Protein AF-A0A974UTR1-F1 (afdb_monomer)

Structure (mmCIF, N/CA/C/O backbone):
data_AF-A0A974UTR1-F1
#
_entry.id   AF-A0A974UTR1-F1
#
loop_
_atom_site.group_PDB
_atom_site.id
_atom_site.type_symbol
_atom_site.label_atom_id
_atom_site.label_alt_id
_atom_site.label_comp_id
_atom_site.label_asym_id
_atom_site.label_entity_id
_atom_site.label_seq_id
_atom_site.pdbx_PDB_ins_code
_atom_site.Cartn_x
_atom_site.Cartn_y
_atom_site.Cartn_z
_atom_site.occupancy
_atom_site.B_iso_or_equiv
_atom_site.auth_seq_id
_atom_site.auth_comp_id
_atom_site.auth_asym_id
_atom_site.auth_atom_id
_atom_site.pdbx_PDB_model_num
ATOM 1 N N . MET A 1 1 ? 5.492 -7.709 -19.176 1.00 95.94 1 MET A N 1
ATOM 2 C CA . MET A 1 1 ? 5.984 -6.877 -18.068 1.00 95.94 1 MET A CA 1
ATOM 3 C C . MET A 1 1 ? 5.450 -7.415 -16.755 1.00 95.94 1 MET A C 1
ATOM 5 O O . MET A 1 1 ? 4.243 -7.592 -16.619 1.00 95.94 1 MET A O 1
ATOM 9 N N . ARG A 1 2 ? 6.359 -7.725 -15.834 1.00 96.88 2 ARG A N 1
ATOM 10 C CA . ARG A 1 2 ? 6.106 -8.328 -14.523 1.00 96.88 2 ARG A CA 1
ATOM 11 C C . ARG A 1 2 ? 6.197 -7.240 -13.465 1.00 96.88 2 ARG A C 1
ATOM 13 O O . ARG A 1 2 ? 7.229 -6.584 -13.347 1.00 96.88 2 ARG A O 1
ATOM 20 N N . ILE A 1 3 ? 5.112 -7.040 -12.737 1.00 95.56 3 ILE A N 1
ATOM 21 C CA . ILE A 1 3 ? 4.919 -5.907 -11.843 1.00 95.56 3 ILE A CA 1
ATOM 22 C C . ILE A 1 3 ? 4.758 -6.443 -10.423 1.00 95.56 3 ILE A C 1
ATOM 24 O O . ILE A 1 3 ? 3.821 -7.188 -10.142 1.00 95.56 3 ILE A O 1
ATOM 28 N N . GLY A 1 4 ? 5.679 -6.073 -9.540 1.00 92.94 4 GLY A N 1
ATOM 29 C CA . GLY A 1 4 ? 5.598 -6.351 -8.113 1.00 92.94 4 GLY A CA 1
ATOM 30 C C . GLY A 1 4 ? 4.617 -5.415 -7.426 1.00 92.94 4 GLY A C 1
ATOM 31 O O . GLY A 1 4 ? 4.658 -4.208 -7.651 1.00 92.94 4 GLY A O 1
ATOM 32 N N . VAL A 1 5 ? 3.760 -5.965 -6.574 1.00 87.69 5 VAL A N 1
ATOM 33 C CA . VAL A 1 5 ? 2.820 -5.210 -5.735 1.00 87.69 5 VAL A CA 1
ATOM 34 C C . VAL A 1 5 ? 2.809 -5.787 -4.326 1.00 87.69 5 VAL A C 1
ATOM 36 O O . VAL A 1 5 ? 3.028 -6.984 -4.144 1.00 87.69 5 VAL A O 1
ATOM 39 N N . ALA A 1 6 ? 2.556 -4.948 -3.325 1.00 78.19 6 ALA A N 1
ATOM 40 C CA . ALA A 1 6 ? 2.533 -5.364 -1.925 1.00 78.19 6 ALA A CA 1
ATOM 41 C C . ALA A 1 6 ? 1.177 -5.062 -1.278 1.00 78.19 6 ALA A C 1
ATOM 43 O O . ALA A 1 6 ? 0.739 -3.907 -1.264 1.00 78.19 6 ALA A O 1
ATOM 44 N N . GLY A 1 7 ? 0.537 -6.086 -0.708 1.00 69.94 7 GLY A N 1
ATOM 45 C CA . GLY A 1 7 ? -0.670 -5.944 0.106 1.00 69.94 7 GLY A CA 1
ATOM 46 C C . GLY A 1 7 ? -1.755 -5.087 -0.554 1.00 69.94 7 GLY A C 1
ATOM 47 O O . GLY A 1 7 ? -2.072 -5.243 -1.730 1.00 69.94 7 GLY A O 1
ATOM 48 N N . ALA A 1 8 ? -2.309 -4.138 0.200 1.00 64.31 8 ALA A N 1
ATOM 49 C CA . ALA A 1 8 ? -3.431 -3.303 -0.227 1.00 64.31 8 ALA A CA 1
ATOM 50 C C . ALA A 1 8 ? -3.155 -2.315 -1.366 1.00 64.31 8 ALA A C 1
ATOM 52 O O . ALA A 1 8 ? -4.093 -1.669 -1.830 1.00 64.31 8 ALA A O 1
ATOM 53 N N . THR A 1 9 ? -1.911 -2.170 -1.832 1.00 63.44 9 THR A N 1
ATOM 54 C CA . THR A 1 9 ? -1.610 -1.301 -2.988 1.00 63.44 9 THR A CA 1
ATOM 55 C C . THR A 1 9 ? -2.420 -1.687 -4.223 1.00 63.44 9 THR A C 1
ATOM 57 O O . THR A 1 9 ? -2.755 -0.824 -5.033 1.00 63.44 9 THR A O 1
ATOM 60 N N . VAL A 1 10 ? -2.833 -2.957 -4.312 1.00 63.09 10 VAL A N 1
ATOM 61 C CA . VAL A 1 10 ? -3.748 -3.465 -5.344 1.00 63.09 10 VAL A CA 1
ATOM 62 C C . VAL A 1 10 ? -5.134 -2.816 -5.330 1.00 63.09 10 VAL A C 1
ATOM 64 O O . VAL A 1 10 ? -5.819 -2.819 -6.348 1.00 63.09 10 VAL A O 1
ATOM 67 N N . LEU A 1 11 ? -5.548 -2.249 -4.195 1.00 62.41 11 LEU A N 1
ATOM 68 C CA . LEU A 1 11 ? -6.861 -1.632 -3.991 1.00 62.41 11 LEU A CA 1
ATOM 69 C C . LEU A 1 11 ? -6.830 -0.102 -4.181 1.00 62.41 11 LEU A C 1
ATOM 71 O O . LEU A 1 11 ? -7.881 0.545 -4.211 1.00 62.41 11 LEU A O 1
ATOM 75 N N . GLY A 1 12 ? -5.639 0.487 -4.327 1.00 73.56 12 GLY A N 1
ATOM 76 C CA . GLY A 1 12 ? -5.439 1.924 -4.512 1.00 73.56 12 GLY A CA 1
ATOM 77 C C . GLY A 1 12 ? -5.616 2.399 -5.960 1.00 73.56 12 GLY A C 1
ATOM 78 O O . GLY A 1 12 ? -5.423 1.648 -6.917 1.00 73.56 12 GLY A O 1
ATOM 79 N N . ASP A 1 13 ? -5.941 3.686 -6.131 1.00 80.44 13 ASP A N 1
ATOM 80 C CA . ASP A 1 13 ? -6.043 4.314 -7.461 1.00 80.44 13 ASP A CA 1
ATOM 81 C C . ASP A 1 13 ? -4.722 4.388 -8.202 1.00 80.44 13 ASP A C 1
ATOM 83 O O . ASP A 1 13 ? -4.723 4.310 -9.425 1.00 80.44 13 ASP A O 1
ATOM 87 N N . LEU A 1 14 ? -3.608 4.540 -7.484 1.00 82.94 14 LEU A N 1
ATOM 88 C CA . LEU A 1 14 ? -2.302 4.728 -8.109 1.00 82.94 14 LEU A CA 1
ATOM 89 C C . LEU A 1 14 ? -1.975 3.559 -9.046 1.00 82.94 14 LEU A C 1
ATOM 91 O O . LEU A 1 14 ? -1.686 3.769 -10.222 1.00 82.94 14 LEU A O 1
ATOM 95 N N . LEU A 1 15 ? -2.117 2.320 -8.561 1.00 86.81 15 LEU A N 1
ATOM 96 C CA . LEU A 1 15 ? -1.902 1.134 -9.385 1.00 86.81 15 LEU A CA 1
ATOM 97 C C . LEU A 1 15 ? -2.955 1.030 -10.492 1.00 86.81 15 LEU A C 1
ATOM 99 O O . LEU A 1 15 ? -2.608 0.924 -11.667 1.00 86.81 15 LEU A O 1
ATOM 103 N N . ALA A 1 16 ? -4.242 1.048 -10.137 1.00 88.25 16 ALA A N 1
ATOM 104 C CA . ALA A 1 16 ? -5.315 0.813 -11.100 1.00 88.25 16 ALA A CA 1
ATOM 105 C C . ALA A 1 16 ? -5.337 1.868 -12.224 1.00 88.25 16 ALA A C 1
ATOM 107 O O . ALA A 1 16 ? -5.563 1.531 -13.388 1.00 88.25 16 ALA A O 1
ATOM 108 N N . GLY A 1 17 ? -5.075 3.131 -11.886 1.00 90.12 17 GLY A N 1
ATOM 109 C CA . GLY A 1 17 ? -4.948 4.250 -12.813 1.00 90.12 17 GLY A CA 1
ATOM 110 C C . GLY A 1 17 ? -3.754 4.089 -13.748 1.00 90.12 17 GLY A C 1
ATOM 111 O O . GLY A 1 17 ? -3.931 4.178 -14.964 1.00 90.12 17 GLY A O 1
ATOM 112 N N . GLN A 1 18 ? -2.573 3.757 -13.211 1.00 91.75 18 GLN A N 1
ATOM 113 C CA . GLN A 1 18 ? -1.368 3.516 -14.013 1.00 91.75 18 GLN A CA 1
ATOM 114 C C . GLN A 1 18 ? -1.555 2.344 -14.984 1.00 91.75 18 GLN A C 1
ATOM 116 O O . GLN A 1 18 ? -1.280 2.469 -16.179 1.00 91.75 18 GLN A O 1
ATOM 121 N N . LEU A 1 19 ? -2.081 1.212 -14.499 1.00 93.06 19 LEU A N 1
ATOM 122 C CA . LEU A 1 19 ? -2.340 0.030 -15.325 1.00 93.06 19 LEU A CA 1
ATOM 123 C C . LEU A 1 19 ? -3.350 0.334 -16.436 1.00 93.06 19 LEU A C 1
ATOM 125 O O . LEU A 1 19 ? -3.142 -0.066 -17.581 1.00 93.06 19 LEU A O 1
ATOM 129 N N . ARG A 1 20 ? -4.428 1.064 -16.122 1.00 93.38 20 ARG A N 1
ATOM 130 C CA . ARG A 1 20 ? -5.453 1.456 -17.099 1.00 93.38 20 ARG A CA 1
ATOM 131 C C . ARG A 1 20 ? -4.889 2.389 -18.166 1.00 93.38 20 ARG A C 1
ATOM 133 O O . ARG A 1 20 ? -5.117 2.149 -19.353 1.00 93.38 20 ARG A O 1
ATOM 140 N N . ALA A 1 21 ? -4.165 3.430 -17.758 1.00 93.88 21 ALA A N 1
ATOM 141 C CA . ALA A 1 21 ? -3.559 4.390 -18.675 1.00 93.88 21 ALA A CA 1
ATOM 142 C C . ALA A 1 21 ? -2.564 3.692 -19.612 1.00 93.88 21 ALA A C 1
ATOM 144 O O . ALA A 1 21 ? -2.649 3.839 -20.834 1.00 93.88 21 ALA A O 1
ATOM 145 N N . PHE A 1 22 ? -1.701 2.837 -19.059 1.00 96.00 22 PHE A N 1
ATOM 146 C CA . PHE A 1 22 ? -0.727 2.097 -19.850 1.00 96.00 22 PHE A CA 1
ATOM 147 C C . PHE A 1 22 ? -1.382 1.083 -20.791 1.00 96.00 22 PHE A C 1
ATOM 149 O O . PHE A 1 22 ? -1.031 1.027 -21.967 1.00 96.00 22 PHE A O 1
ATOM 156 N N . HIS A 1 23 ? -2.360 0.305 -20.317 1.00 95.38 23 HIS A N 1
ATOM 157 C CA . HIS A 1 23 ? -3.066 -0.661 -21.160 1.00 95.38 23 HIS A CA 1
ATOM 158 C C . HIS A 1 23 ? -3.799 0.027 -22.320 1.00 95.38 23 HIS A C 1
ATOM 160 O O . HIS A 1 23 ? -3.763 -0.469 -23.443 1.00 95.38 23 HIS A O 1
ATOM 166 N N . THR A 1 24 ? -4.394 1.198 -22.075 1.00 95.62 24 THR A N 1
ATOM 167 C CA . THR A 1 24 ? -5.036 2.005 -23.124 1.00 95.62 24 THR A CA 1
ATOM 168 C C . THR A 1 24 ? -4.026 2.439 -24.190 1.00 95.62 24 THR A C 1
ATOM 170 O O . THR A 1 24 ? -4.298 2.318 -25.382 1.00 95.62 24 THR A O 1
ATOM 173 N N . ALA A 1 25 ? -2.839 2.896 -23.781 1.00 95.50 25 ALA A N 1
ATOM 174 C CA . ALA A 1 25 ? -1.792 3.332 -24.705 1.00 95.50 25 ALA A CA 1
ATOM 175 C C . ALA A 1 25 ? -1.062 2.166 -25.406 1.00 95.50 25 ALA A C 1
ATOM 177 O O . ALA A 1 25 ? -0.569 2.317 -26.526 1.00 95.50 25 ALA A O 1
ATOM 178 N N . ARG A 1 26 ? -0.950 1.003 -24.751 1.00 96.31 26 ARG A N 1
ATOM 179 C CA . ARG A 1 26 ? -0.155 -0.157 -25.190 1.00 96.31 26 ARG A CA 1
ATOM 180 C C . ARG A 1 26 ? -0.914 -1.480 -24.971 1.00 96.31 26 ARG A C 1
ATOM 182 O O . ARG A 1 26 ? -0.437 -2.353 -24.244 1.00 96.31 26 ARG A O 1
ATOM 189 N N . PRO A 1 27 ? -2.041 -1.714 -25.669 1.00 96.25 27 PRO A N 1
ATOM 190 C CA . PRO A 1 27 ? -2.940 -2.843 -25.392 1.00 96.25 27 PRO A CA 1
ATOM 191 C C . PRO A 1 27 ? -2.334 -4.226 -25.668 1.00 96.25 27 PRO A C 1
ATOM 193 O O . PRO A 1 27 ? -2.840 -5.234 -25.186 1.00 96.25 27 PRO A O 1
ATOM 196 N N . ARG A 1 28 ? -1.244 -4.294 -26.445 1.00 96.56 28 ARG A N 1
ATOM 197 C CA . ARG A 1 28 ? -0.551 -5.549 -26.783 1.00 96.56 28 ARG A CA 1
ATOM 198 C C . ARG A 1 28 ? 0.488 -5.981 -25.745 1.00 96.56 28 ARG A C 1
ATOM 200 O O . ARG A 1 28 ? 1.008 -7.088 -25.847 1.00 96.56 28 ARG A O 1
ATOM 207 N N . VAL A 1 29 ? 0.824 -5.131 -24.773 1.00 96.50 29 VAL A N 1
ATOM 208 C CA . VAL A 1 29 ? 1.782 -5.490 -23.721 1.00 96.50 29 VAL A CA 1
ATOM 209 C C . VAL A 1 29 ? 1.067 -6.325 -22.663 1.00 96.50 29 VAL A C 1
ATOM 211 O O . VAL A 1 29 ? 0.107 -5.873 -22.043 1.00 96.50 29 VAL A O 1
ATOM 214 N N . ARG A 1 30 ? 1.553 -7.548 -22.426 1.00 95.69 30 ARG A N 1
ATOM 215 C CA . ARG A 1 30 ? 1.059 -8.399 -21.337 1.00 95.69 30 ARG A CA 1
ATOM 216 C C . ARG A 1 30 ? 1.550 -7.872 -19.989 1.00 95.69 30 ARG A C 1
ATOM 218 O O . ARG A 1 30 ? 2.761 -7.740 -19.783 1.00 95.69 30 ARG A O 1
ATOM 225 N N . LEU A 1 31 ? 0.614 -7.643 -19.075 1.00 95.44 31 LEU A N 1
ATOM 226 C CA . LEU A 1 31 ? 0.863 -7.271 -17.684 1.00 95.44 31 LEU A CA 1
ATOM 227 C C . LEU A 1 31 ? 0.721 -8.518 -16.800 1.00 95.44 31 LEU A C 1
ATOM 229 O O . LEU A 1 31 ? -0.231 -9.278 -16.962 1.00 95.44 31 LEU A O 1
ATOM 233 N N .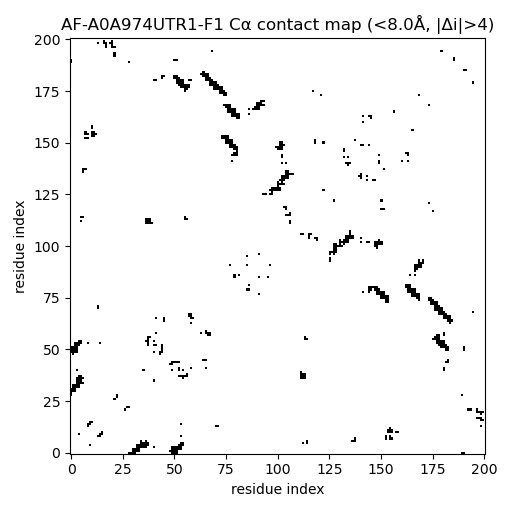 ASP A 1 32 ? 1.682 -8.744 -15.910 1.00 95.25 32 ASP A N 1
ATOM 234 C CA . ASP A 1 32 ? 1.715 -9.862 -14.960 1.00 95.25 32 ASP A CA 1
ATOM 235 C C . ASP A 1 32 ? 1.959 -9.303 -13.554 1.00 95.25 32 ASP A C 1
ATOM 237 O O . ASP A 1 32 ? 3.059 -8.838 -13.267 1.00 95.25 32 ASP A O 1
ATOM 241 N N . LEU A 1 33 ? 0.927 -9.281 -12.709 1.00 92.94 33 LEU A N 1
ATOM 242 C CA . LEU A 1 33 ? 1.014 -8.779 -11.335 1.00 92.94 33 LEU A CA 1
ATOM 243 C C . LEU A 1 33 ? 1.466 -9.898 -10.399 1.00 92.94 33 LEU A C 1
ATOM 245 O O . LEU A 1 33 ? 0.899 -10.988 -10.410 1.00 92.94 33 LEU A O 1
ATOM 249 N N . ARG A 1 34 ? 2.466 -9.613 -9.565 1.00 91.31 34 ARG A N 1
ATOM 250 C CA . ARG A 1 34 ? 3.034 -10.570 -8.615 1.00 91.31 34 ARG A CA 1
ATOM 251 C C . ARG A 1 34 ? 3.110 -9.958 -7.233 1.00 91.31 34 ARG A C 1
ATOM 253 O O . ARG A 1 34 ? 3.635 -8.860 -7.061 1.00 91.31 34 ARG A O 1
ATOM 260 N N . GLU A 1 35 ? 2.629 -10.698 -6.248 1.00 85.62 35 GLU A N 1
ATOM 261 C CA . GLU A 1 35 ? 2.724 -10.266 -4.864 1.00 85.62 35 GLU A CA 1
ATOM 262 C C . GLU A 1 35 ? 4.169 -10.393 -4.360 1.00 85.62 35 GLU A C 1
ATOM 264 O O . GLU A 1 35 ? 4.777 -11.468 -4.371 1.00 85.62 35 GLU A O 1
ATOM 269 N N . ALA A 1 36 ? 4.741 -9.261 -3.958 1.00 85.06 36 ALA A N 1
ATOM 270 C CA . ALA A 1 36 ? 6.078 -9.155 -3.401 1.00 85.06 36 ALA A CA 1
ATOM 271 C C . ALA A 1 36 ? 6.165 -7.909 -2.513 1.00 85.06 36 ALA A C 1
ATOM 273 O O . ALA A 1 36 ? 5.863 -6.802 -2.960 1.00 85.06 36 ALA A O 1
ATOM 274 N N . GLY A 1 37 ? 6.617 -8.085 -1.269 1.00 80.31 37 GLY A N 1
ATOM 275 C CA . GLY A 1 37 ? 6.874 -6.972 -0.352 1.00 80.31 37 GLY A CA 1
ATOM 276 C C . GLY A 1 37 ? 7.987 -6.038 -0.859 1.00 80.31 37 GLY A C 1
ATOM 277 O O . GLY A 1 37 ? 8.842 -6.488 -1.629 1.00 80.31 37 GLY A O 1
ATOM 278 N N . PRO A 1 38 ? 8.019 -4.758 -0.442 1.00 80.62 38 PRO A N 1
ATOM 279 C CA . PRO A 1 38 ? 8.970 -3.757 -0.943 1.00 80.62 38 PRO A CA 1
ATOM 280 C C . PRO A 1 38 ? 10.449 -4.181 -0.909 1.00 80.62 38 PRO A C 1
ATOM 282 O O . PRO A 1 38 ? 11.181 -3.973 -1.878 1.00 80.62 38 PRO A O 1
ATOM 285 N N . ALA A 1 39 ? 10.899 -4.839 0.165 1.00 82.81 39 ALA A N 1
ATOM 286 C CA . ALA A 1 39 ? 12.275 -5.333 0.259 1.00 82.81 39 ALA A CA 1
ATOM 287 C C . ALA A 1 39 ? 12.561 -6.447 -0.766 1.00 82.81 39 ALA A C 1
ATOM 289 O O . ALA A 1 39 ? 13.563 -6.398 -1.485 1.00 82.81 39 ALA A O 1
ATOM 290 N N . ARG A 1 40 ? 11.634 -7.402 -0.914 1.00 87.12 40 ARG A N 1
ATOM 291 C CA . ARG A 1 40 ? 11.730 -8.485 -1.901 1.00 87.12 40 ARG A CA 1
ATOM 292 C C . ARG A 1 40 ? 11.675 -7.974 -3.339 1.00 87.12 40 ARG A C 1
ATOM 294 O O . ARG A 1 40 ? 12.353 -8.534 -4.203 1.00 87.12 40 ARG A O 1
ATOM 301 N N . GLN A 1 41 ? 10.915 -6.910 -3.609 1.00 91.81 41 GLN A N 1
ATOM 302 C CA . GLN A 1 41 ? 10.870 -6.278 -4.932 1.00 91.81 41 GLN A CA 1
ATOM 303 C C . GLN A 1 41 ? 12.264 -5.816 -5.377 1.00 91.81 41 GLN A C 1
ATOM 305 O O . GLN A 1 41 ? 12.659 -6.110 -6.501 1.00 91.81 41 GLN A O 1
ATOM 310 N N . ARG A 1 42 ? 13.061 -5.196 -4.493 1.00 92.31 42 ARG A N 1
ATOM 311 C CA . ARG A 1 42 ? 14.445 -4.781 -4.808 1.00 92.31 42 ARG A CA 1
ATOM 312 C C . ARG A 1 42 ? 15.292 -5.955 -5.308 1.00 92.31 42 ARG A C 1
ATOM 314 O O . ARG A 1 42 ? 15.867 -5.884 -6.392 1.00 92.31 42 ARG A O 1
ATOM 321 N N . CYS A 1 43 ? 15.326 -7.053 -4.553 1.00 92.81 43 CYS A N 1
ATOM 322 C CA . CYS A 1 43 ? 16.115 -8.236 -4.906 1.00 92.81 43 CYS A CA 1
ATOM 323 C C . CYS A 1 43 ? 15.619 -8.908 -6.197 1.00 92.81 43 CYS A C 1
ATOM 325 O O . CYS A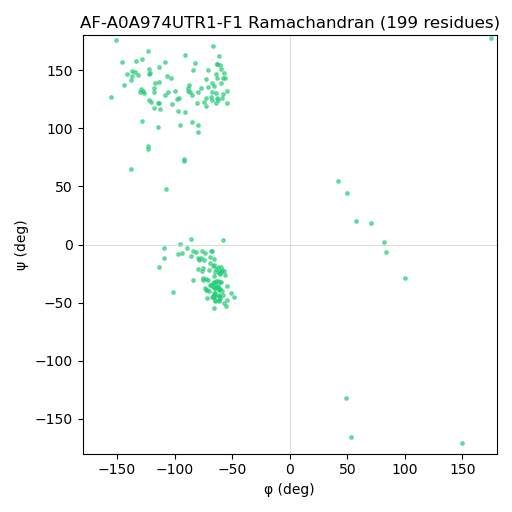 1 43 ? 16.421 -9.297 -7.041 1.00 92.81 43 CYS A O 1
ATOM 327 N N . THR A 1 44 ? 14.302 -9.017 -6.378 1.00 95.00 44 THR A N 1
ATOM 328 C CA . THR A 1 44 ? 13.700 -9.687 -7.545 1.00 95.00 44 THR A CA 1
ATOM 329 C C . THR A 1 44 ? 13.782 -8.853 -8.828 1.00 95.00 44 THR A C 1
ATOM 331 O O . THR A 1 44 ? 13.910 -9.424 -9.910 1.00 95.00 44 THR A O 1
ATOM 334 N N . ILE A 1 45 ? 13.798 -7.517 -8.740 1.00 96.62 45 ILE A N 1
ATOM 335 C CA . ILE A 1 45 ? 14.099 -6.630 -9.878 1.00 96.62 45 ILE A CA 1
ATOM 336 C C . ILE A 1 45 ? 15.563 -6.787 -10.303 1.00 96.62 45 ILE A C 1
ATOM 338 O O . ILE A 1 45 ? 15.851 -6.954 -11.489 1.00 96.62 45 ILE A O 1
ATOM 342 N N . LEU A 1 46 ? 16.494 -6.802 -9.342 1.00 95.56 46 LEU A N 1
ATOM 343 C CA . LEU A 1 46 ? 17.918 -7.027 -9.618 1.00 95.56 46 LEU A CA 1
ATOM 344 C C . LEU A 1 46 ? 18.184 -8.407 -10.235 1.00 95.56 46 LEU A C 1
ATOM 346 O O . LEU A 1 46 ? 19.031 -8.528 -11.116 1.00 95.56 46 LEU A O 1
ATOM 350 N N . ALA A 1 47 ? 17.443 -9.430 -9.803 1.00 95.88 47 ALA A N 1
ATOM 351 C CA . ALA A 1 47 ? 17.486 -10.773 -10.378 1.00 95.88 47 ALA A CA 1
ATOM 352 C C . ALA A 1 47 ? 16.795 -10.874 -11.755 1.00 95.88 47 ALA A C 1
ATOM 354 O O . ALA A 1 47 ? 16.865 -11.913 -12.407 1.00 95.88 47 ALA A O 1
ATOM 355 N N . GLY A 1 48 ? 16.117 -9.815 -12.212 1.00 95.31 48 GLY A N 1
ATOM 356 C CA . GLY A 1 48 ? 15.374 -9.807 -13.470 1.00 95.31 48 GLY A CA 1
ATOM 357 C C . GLY A 1 48 ? 14.104 -10.659 -13.445 1.00 95.31 48 GLY A C 1
ATOM 358 O O . GLY A 1 48 ? 13.596 -11.013 -14.509 1.00 95.31 48 GLY A O 1
ATOM 359 N N . GLU A 1 49 ? 13.586 -10.996 -12.262 1.00 96.56 49 GLU A N 1
ATOM 360 C CA . GLU A 1 49 ? 12.331 -11.728 -12.053 1.00 96.56 49 GLU A CA 1
ATOM 361 C C . GLU A 1 49 ? 11.107 -10.806 -12.076 1.00 96.56 49 GLU A C 1
ATOM 363 O O . GLU A 1 49 ? 10.030 -11.226 -12.510 1.00 96.56 49 GLU A O 1
ATOM 368 N N . LEU A 1 50 ? 11.292 -9.557 -11.645 1.00 97.12 50 LEU A N 1
ATOM 369 C CA . LEU A 1 50 ? 10.363 -8.444 -11.808 1.00 97.12 50 LEU A CA 1
ATOM 370 C C . LEU A 1 50 ? 10.973 -7.386 -12.727 1.00 97.12 50 LEU A C 1
ATOM 372 O O . LEU A 1 50 ? 12.191 -7.249 -12.807 1.00 97.12 50 LEU A O 1
ATOM 376 N N . ASP A 1 51 ? 10.108 -6.642 -13.409 1.00 97.00 51 ASP A N 1
ATOM 377 C CA . ASP A 1 51 ? 10.507 -5.52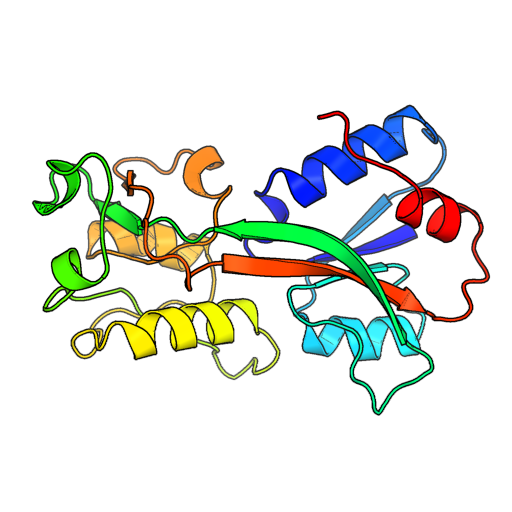4 -14.264 1.00 97.00 51 ASP A CA 1
ATOM 378 C C . ASP A 1 51 ? 10.281 -4.180 -13.551 1.00 97.00 51 ASP A C 1
ATOM 380 O O . ASP A 1 51 ? 11.132 -3.297 -13.603 1.00 97.00 51 ASP A O 1
ATOM 384 N N . VAL A 1 52 ? 9.155 -4.048 -12.840 1.00 96.19 52 VAL A N 1
ATOM 385 C CA . VAL A 1 52 ? 8.780 -2.855 -12.060 1.00 96.19 52 VAL A CA 1
ATOM 386 C C . VAL A 1 52 ? 8.219 -3.289 -10.711 1.00 96.19 52 VAL A C 1
ATOM 388 O O . VAL A 1 52 ? 7.532 -4.305 -10.632 1.00 96.19 52 VAL A O 1
ATOM 391 N N . GLY A 1 53 ? 8.466 -2.522 -9.657 1.00 93.81 53 GLY A N 1
ATOM 392 C CA . GLY A 1 53 ? 7.834 -2.677 -8.350 1.00 93.81 53 GLY A CA 1
ATOM 393 C C . GLY A 1 53 ? 7.026 -1.440 -7.973 1.00 93.81 53 GLY A C 1
ATOM 394 O O . GLY A 1 53 ? 7.539 -0.333 -8.064 1.00 93.81 53 GLY A O 1
ATOM 395 N N . PHE A 1 54 ? 5.779 -1.610 -7.542 1.00 90.44 54 PHE A N 1
ATOM 396 C CA . PHE A 1 54 ? 5.040 -0.573 -6.821 1.00 90.44 54 PHE A CA 1
ATOM 397 C C . PHE A 1 54 ? 5.416 -0.675 -5.349 1.00 90.44 54 PHE A C 1
ATOM 399 O O . PHE A 1 54 ? 4.996 -1.607 -4.651 1.00 90.44 54 PHE A O 1
ATOM 406 N N . SER A 1 55 ? 6.238 0.266 -4.897 1.00 86.31 55 SER A N 1
ATOM 407 C CA . SER A 1 55 ? 6.960 0.146 -3.639 1.00 86.31 55 SER A CA 1
ATOM 408 C C . SER A 1 55 ? 6.782 1.384 -2.771 1.00 86.31 55 SER A C 1
ATOM 410 O O . SER A 1 55 ? 6.969 2.502 -3.236 1.00 86.31 55 SER A O 1
ATOM 412 N N . ALA A 1 56 ? 6.494 1.160 -1.488 1.00 80.00 56 ALA A N 1
ATOM 413 C CA . ALA A 1 56 ? 6.581 2.172 -0.428 1.00 80.00 56 ALA A CA 1
ATOM 414 C C . ALA A 1 56 ? 8.034 2.454 0.004 1.00 80.00 56 ALA A C 1
ATOM 416 O O . ALA A 1 56 ? 8.290 3.279 0.874 1.00 80.00 56 ALA A O 1
ATOM 417 N N . LEU A 1 57 ? 8.990 1.693 -0.539 1.00 81.62 57 LEU A N 1
ATOM 418 C CA . LEU A 1 57 ? 10.411 1.877 -0.304 1.00 81.62 57 LEU A CA 1
ATOM 419 C C . LEU A 1 57 ? 11.108 2.322 -1.595 1.00 81.62 57 LEU A C 1
ATOM 421 O O . LEU A 1 57 ? 11.106 1.543 -2.560 1.00 81.62 57 LEU A O 1
ATOM 425 N N . PRO A 1 58 ? 11.784 3.484 -1.600 1.00 86.44 58 PRO A N 1
ATOM 426 C CA . PRO A 1 58 ? 12.577 3.921 -2.744 1.00 86.44 58 PRO A CA 1
ATOM 427 C C . PRO A 1 58 ? 13.793 3.010 -2.965 1.00 86.44 58 PRO A C 1
ATOM 429 O O . PRO A 1 58 ? 14.135 2.168 -2.125 1.00 86.44 58 PRO A O 1
ATOM 432 N N . ALA A 1 59 ? 14.496 3.184 -4.080 1.00 91.62 59 ALA A N 1
ATOM 433 C CA . ALA A 1 59 ? 15.811 2.596 -4.298 1.00 91.62 59 ALA A CA 1
ATOM 434 C C . ALA A 1 59 ? 16.777 3.061 -3.187 1.00 91.62 59 ALA A C 1
ATOM 436 O O . ALA A 1 59 ? 16.850 4.258 -2.898 1.00 91.62 59 ALA A O 1
ATOM 437 N N . PRO A 1 60 ? 17.504 2.146 -2.517 1.00 91.06 60 PRO A N 1
ATOM 438 C CA . PRO A 1 60 ? 18.425 2.548 -1.467 1.00 91.06 60 PRO A CA 1
ATOM 439 C C . PRO A 1 60 ? 19.658 3.228 -2.091 1.00 91.06 60 PRO A C 1
ATOM 441 O O . PRO A 1 60 ? 20.158 2.740 -3.106 1.00 91.06 60 PRO A O 1
ATOM 444 N N . PRO A 1 61 ? 20.223 4.286 -1.473 1.00 91.12 61 PRO A N 1
ATOM 445 C CA . PRO A 1 61 ? 21.395 4.989 -2.014 1.00 91.12 61 PRO A CA 1
ATOM 446 C C . PRO A 1 61 ? 22.621 4.094 -2.246 1.00 91.12 61 PRO A C 1
ATOM 448 O O . PRO A 1 61 ? 23.504 4.424 -3.030 1.00 91.12 61 PRO A O 1
ATOM 451 N N . THR A 1 62 ? 22.685 2.961 -1.545 1.00 94.25 62 THR A N 1
ATOM 452 C CA . THR A 1 62 ? 23.761 1.971 -1.633 1.00 94.25 62 THR A CA 1
ATOM 453 C C . THR A 1 62 ? 23.630 1.007 -2.816 1.00 94.25 62 THR A C 1
ATOM 455 O O . THR A 1 62 ? 24.553 0.232 -3.047 1.00 94.25 62 THR A O 1
ATOM 458 N N . GLU A 1 63 ? 22.527 1.035 -3.571 1.00 95.75 63 GLU A N 1
ATOM 459 C CA . GLU A 1 63 ? 22.294 0.149 -4.718 1.00 95.75 63 GLU A CA 1
ATOM 460 C C . GLU A 1 63 ? 22.019 0.963 -5.995 1.00 95.75 63 GLU A C 1
ATOM 462 O O . GLU A 1 63 ? 20.865 1.186 -6.361 1.00 95.75 63 GLU A O 1
ATOM 467 N N . PRO A 1 64 ? 23.070 1.403 -6.713 1.00 96.25 64 PRO A N 1
ATOM 468 C CA . PRO A 1 64 ? 22.933 2.279 -7.878 1.00 96.25 64 PRO A CA 1
ATOM 469 C C . PRO A 1 64 ? 22.293 1.597 -9.097 1.00 96.25 64 PRO A C 1
ATOM 471 O O . PRO A 1 64 ? 21.959 2.270 -10.073 1.00 96.25 64 PRO A O 1
ATOM 474 N N . ARG A 1 65 ? 22.127 0.265 -9.081 1.00 97.06 65 ARG A N 1
ATOM 475 C CA . ARG A 1 65 ? 21.441 -0.479 -10.153 1.00 97.06 65 ARG A CA 1
ATOM 476 C C . ARG A 1 65 ? 19.919 -0.358 -10.083 1.00 97.06 65 ARG A C 1
ATOM 478 O O . ARG A 1 65 ? 19.251 -0.769 -11.032 1.00 97.06 65 ARG A O 1
ATOM 485 N N . LEU A 1 66 ? 19.383 0.172 -8.986 1.00 97.38 66 LEU A N 1
ATOM 486 C CA . LEU A 1 66 ? 17.968 0.472 -8.826 1.00 97.38 66 LEU A CA 1
ATOM 487 C C . LEU A 1 66 ? 17.727 1.979 -8.904 1.00 97.38 66 LEU A C 1
ATOM 489 O O . LEU A 1 66 ? 18.522 2.778 -8.412 1.00 97.38 66 LEU A O 1
ATOM 493 N N . ALA A 1 67 ? 16.586 2.341 -9.472 1.00 96.38 67 ALA A N 1
ATOM 494 C CA . ALA A 1 67 ? 16.078 3.700 -9.523 1.00 96.38 67 ALA A CA 1
ATOM 495 C C . ALA A 1 67 ? 14.596 3.715 -9.132 1.00 96.38 67 ALA A C 1
ATOM 497 O O . ALA A 1 67 ? 13.908 2.692 -9.201 1.00 96.38 67 ALA A O 1
ATOM 498 N N . SER A 1 68 ? 14.127 4.884 -8.703 1.00 94.56 68 SER A N 1
ATOM 499 C CA . SER A 1 68 ? 12.749 5.115 -8.281 1.00 94.56 68 SER A CA 1
ATOM 500 C C . SER A 1 68 ? 12.166 6.305 -9.023 1.00 94.56 68 SER A C 1
ATOM 502 O O . SER A 1 68 ? 12.782 7.369 -9.073 1.00 94.56 68 SER A O 1
ATOM 504 N N . ALA A 1 69 ? 10.965 6.124 -9.563 1.00 93.00 69 ALA A N 1
ATOM 505 C CA . ALA A 1 69 ? 10.154 7.198 -10.113 1.00 93.00 69 ALA A CA 1
ATOM 506 C C . ALA A 1 69 ? 8.916 7.391 -9.235 1.00 93.00 69 ALA A C 1
ATOM 508 O O . ALA A 1 69 ? 8.088 6.487 -9.120 1.00 93.00 69 ALA A O 1
ATOM 509 N N . HIS A 1 70 ? 8.796 8.561 -8.615 1.00 90.38 70 HIS A N 1
ATOM 510 C CA . HIS A 1 70 ? 7.680 8.865 -7.726 1.00 90.38 70 HIS A CA 1
ATOM 511 C C . HIS A 1 70 ? 6.346 8.880 -8.476 1.00 90.38 70 HIS A C 1
ATOM 513 O O . HIS A 1 70 ? 6.227 9.535 -9.515 1.00 90.38 70 HIS A O 1
ATOM 519 N N . ILE A 1 71 ? 5.345 8.172 -7.945 1.00 87.06 71 ILE A N 1
ATOM 520 C CA . ILE A 1 71 ? 4.006 8.080 -8.551 1.00 87.06 71 ILE A CA 1
ATOM 521 C C . ILE A 1 71 ? 2.915 8.738 -7.698 1.00 87.06 71 ILE A C 1
ATOM 523 O O . ILE A 1 71 ? 1.856 9.091 -8.217 1.00 87.06 71 ILE A O 1
ATOM 527 N N . GLY A 1 72 ? 3.168 8.952 -6.410 1.00 85.75 72 GLY A N 1
ATOM 528 C CA . GLY A 1 72 ? 2.268 9.671 -5.516 1.00 85.75 72 GLY A CA 1
ATOM 529 C C . GLY A 1 72 ? 2.384 9.173 -4.085 1.00 85.75 72 GLY A C 1
ATOM 530 O O . GLY A 1 72 ? 3.243 8.356 -3.772 1.00 85.75 72 GLY A O 1
ATOM 531 N N . SER A 1 73 ? 1.472 9.623 -3.230 1.00 81.06 73 SER A N 1
ATOM 532 C CA . SER A 1 73 ? 1.451 9.247 -1.816 1.00 81.06 73 SER A CA 1
ATOM 533 C C . SER A 1 73 ? 0.130 8.572 -1.448 1.00 81.06 73 SER A C 1
ATOM 535 O O . SER A 1 73 ? -0.932 8.886 -1.993 1.00 81.06 73 SER A O 1
ATOM 537 N N . LEU A 1 74 ? 0.189 7.639 -0.504 1.00 79.00 74 LEU A N 1
ATOM 538 C CA . LEU A 1 74 ? -0.954 6.921 0.039 1.00 79.00 74 LEU A CA 1
ATOM 539 C C . LEU A 1 74 ? -1.272 7.435 1.442 1.00 79.00 74 LEU A C 1
ATOM 541 O O . LEU A 1 74 ? -0.382 7.540 2.284 1.00 79.00 74 LEU A O 1
ATOM 545 N N . SER A 1 75 ? -2.543 7.739 1.695 1.00 82.19 75 SER A N 1
ATOM 546 C CA . SER A 1 75 ? -3.033 8.103 3.027 1.00 82.19 75 SER A CA 1
ATOM 547 C C . SER A 1 75 ? -3.511 6.878 3.806 1.00 82.19 75 SER A C 1
ATOM 549 O O . SER A 1 75 ? -3.771 5.820 3.228 1.00 82.19 75 SER A O 1
ATOM 551 N N . PHE A 1 76 ? -3.647 7.031 5.124 1.00 82.75 76 PHE A N 1
ATOM 552 C CA . PHE A 1 76 ? -4.004 5.947 6.040 1.00 82.75 76 PHE A CA 1
ATOM 553 C C . PHE A 1 76 ? -5.274 6.274 6.842 1.00 82.75 76 PHE A C 1
ATOM 555 O O . PHE A 1 76 ? -5.198 6.771 7.965 1.00 82.75 76 PHE A O 1
ATOM 562 N N . PRO A 1 77 ? -6.469 6.066 6.262 1.00 88.25 77 PRO A N 1
ATOM 563 C CA . PRO A 1 77 ? -7.733 6.153 6.990 1.00 88.25 77 PRO A CA 1
ATOM 564 C C . PRO A 1 77 ? -7.834 5.124 8.126 1.00 88.25 77 PRO A C 1
ATOM 566 O O . PRO A 1 77 ? -7.165 4.091 8.138 1.00 88.25 77 PRO A O 1
ATOM 569 N N . VAL A 1 78 ? -8.766 5.377 9.040 1.00 91.12 78 VAL A N 1
ATOM 570 C CA . VAL A 1 78 ? -9.149 4.438 10.098 1.00 91.12 78 VAL A CA 1
ATOM 571 C C . VAL A 1 78 ? -10.386 3.664 9.655 1.00 91.12 78 VAL A C 1
ATOM 573 O O . VAL A 1 78 ? -11.390 4.270 9.274 1.00 91.12 78 VAL A O 1
ATOM 576 N N . ALA A 1 79 ? -10.309 2.339 9.701 1.00 92.94 79 ALA A N 1
ATOM 577 C CA . ALA A 1 79 ? -11.434 1.422 9.605 1.00 92.94 79 ALA A CA 1
ATOM 578 C C . ALA A 1 79 ? -12.015 1.176 11.003 1.00 92.94 79 ALA A C 1
ATOM 580 O O . ALA A 1 79 ? -11.283 0.911 11.957 1.00 92.94 79 ALA A O 1
ATOM 581 N N . LEU A 1 80 ? -13.333 1.285 11.114 1.00 94.62 80 LEU A N 1
ATOM 582 C CA . LEU A 1 80 ? -14.097 1.193 12.351 1.00 94.62 80 LEU A CA 1
ATOM 583 C C . LEU A 1 80 ? -15.281 0.243 12.140 1.00 94.62 80 LEU A C 1
ATOM 585 O O . LEU A 1 80 ? -15.872 0.272 11.058 1.00 94.62 80 LEU A O 1
ATOM 589 N N . PRO A 1 81 ? -15.696 -0.534 13.151 1.00 95.44 81 PRO A N 1
ATOM 590 C CA . PRO A 1 81 ? -16.964 -1.243 13.070 1.00 95.44 81 PRO A CA 1
ATOM 591 C C . PRO A 1 81 ? -18.126 -0.244 13.006 1.00 95.44 81 PRO A C 1
ATOM 593 O O . PRO A 1 81 ? -18.074 0.840 13.602 1.00 95.44 81 PRO A O 1
ATOM 596 N N . THR A 1 82 ? -19.196 -0.594 12.295 1.00 93.50 82 THR A N 1
ATOM 597 C CA . THR A 1 82 ? -20.416 0.220 12.263 1.00 93.50 82 THR A CA 1
ATOM 598 C C . THR A 1 82 ? -20.933 0.478 13.680 1.00 93.50 82 THR A C 1
ATOM 600 O O . THR A 1 82 ? -21.030 -0.426 14.507 1.00 93.50 82 THR A O 1
ATOM 603 N N . GLY A 1 83 ? -21.254 1.741 13.972 1.00 92.62 83 GLY A N 1
ATOM 604 C CA . GLY A 1 83 ? -21.704 2.165 15.303 1.00 92.62 83 GLY A CA 1
ATOM 605 C C . GLY A 1 83 ? -20.591 2.421 16.330 1.00 92.62 83 GLY A C 1
ATOM 606 O O . GLY A 1 83 ? -20.906 2.798 17.459 1.00 92.62 83 GLY A O 1
ATOM 607 N N . HIS A 1 84 ? -19.309 2.286 15.966 1.00 94.81 84 HIS A N 1
ATOM 608 C CA . HIS A 1 84 ? -18.194 2.674 16.839 1.00 94.81 84 HIS A CA 1
ATOM 609 C C . HIS A 1 84 ? -18.297 4.149 17.261 1.00 94.81 84 HIS A C 1
ATOM 611 O O . HIS A 1 84 ? -18.644 5.002 16.449 1.00 94.81 84 HIS A O 1
ATOM 617 N N . ALA A 1 85 ? -17.930 4.496 18.500 1.00 94.19 85 ALA A N 1
ATOM 618 C CA . ALA A 1 85 ? -18.080 5.863 19.021 1.00 94.19 85 ALA A CA 1
ATOM 619 C C . ALA A 1 85 ? -17.404 6.926 18.132 1.00 94.19 85 ALA A C 1
ATOM 621 O O . ALA A 1 85 ? -17.929 8.027 17.951 1.00 94.19 85 ALA A O 1
ATOM 622 N N . LEU A 1 86 ? -16.264 6.577 17.531 1.00 94.38 86 LEU A N 1
ATOM 623 C CA . LEU A 1 86 ? -15.513 7.449 16.628 1.00 94.38 86 LEU A CA 1
ATOM 624 C C . LEU A 1 86 ? -16.191 7.719 15.273 1.00 94.38 86 LEU A C 1
ATOM 626 O O . LEU A 1 86 ? -15.839 8.700 14.616 1.00 94.38 86 LEU A O 1
ATOM 630 N N . THR A 1 87 ? -17.199 6.941 14.857 1.00 94.50 87 THR A N 1
ATOM 631 C CA . THR A 1 87 ? -17.908 7.185 13.584 1.00 94.50 87 THR A CA 1
ATOM 632 C C . THR A 1 87 ? -18.702 8.492 13.596 1.00 94.50 87 THR A C 1
ATOM 634 O O . THR A 1 87 ? -18.981 9.039 12.524 1.00 94.50 87 THR A O 1
ATOM 637 N N . ARG A 1 88 ? -18.993 9.052 14.784 1.00 94.69 88 ARG A N 1
ATOM 638 C CA . ARG A 1 88 ? -19.613 10.381 14.951 1.00 94.69 88 ARG A CA 1
ATOM 639 C C . ARG A 1 88 ? -18.755 11.516 14.383 1.00 94.69 88 ARG A C 1
ATOM 641 O O . ARG A 1 88 ? -19.276 12.580 14.051 1.00 94.69 88 ARG A O 1
ATOM 648 N N . HIS A 1 89 ? -17.444 11.306 14.279 1.00 95.31 89 HIS A N 1
ATOM 649 C CA . HIS A 1 89 ? -16.520 12.270 13.703 1.00 95.31 89 HIS A CA 1
ATOM 650 C C . HIS A 1 89 ? -16.431 12.053 12.191 1.00 95.31 89 HIS A C 1
ATOM 652 O O . HIS A 1 89 ? -16.299 10.928 11.716 1.00 95.31 89 HIS A O 1
ATOM 658 N N . ARG A 1 90 ? -16.478 13.137 11.405 1.00 93.94 90 ARG A N 1
ATOM 659 C CA . ARG A 1 90 ? -16.295 13.058 9.941 1.00 93.94 90 ARG A CA 1
ATOM 660 C C . ARG A 1 90 ? -14.847 12.780 9.538 1.00 93.94 90 ARG A C 1
ATOM 662 O O . ARG A 1 90 ? -14.607 12.215 8.476 1.00 93.94 90 ARG A O 1
ATOM 669 N N . LYS A 1 91 ? -13.904 13.226 10.362 1.00 93.81 91 LYS A N 1
ATOM 670 C CA . LYS A 1 91 ? -12.458 13.061 10.218 1.00 93.81 91 LYS A CA 1
ATOM 671 C C . LYS A 1 91 ? -11.883 12.809 11.606 1.00 93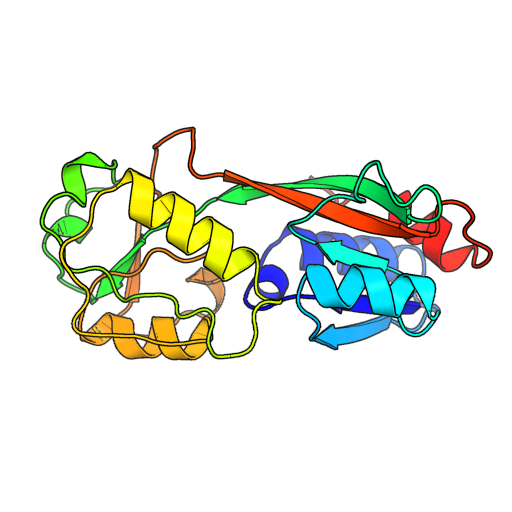.81 91 LYS A C 1
ATOM 673 O O . LYS A 1 91 ? -12.418 13.349 12.574 1.00 93.81 91 LYS A O 1
ATOM 678 N N . LEU A 1 92 ? -10.836 12.006 11.684 1.00 91.69 92 LEU A N 1
ATOM 679 C CA . LEU A 1 92 ? -10.144 11.683 12.924 1.00 91.69 92 LEU A CA 1
ATOM 680 C C . LEU A 1 92 ? -8.784 12.371 12.959 1.00 91.69 92 LEU A C 1
ATOM 682 O O . LEU A 1 92 ? -8.220 12.718 11.923 1.00 91.69 92 LEU A O 1
ATOM 686 N N . THR A 1 93 ? -8.285 12.543 14.173 1.00 88.50 93 THR A N 1
ATOM 687 C CA . THR A 1 93 ? -6.922 12.986 14.472 1.00 88.50 93 THR A CA 1
ATOM 688 C C . THR A 1 93 ? -6.264 11.939 15.358 1.00 88.50 93 THR A C 1
ATOM 690 O O . THR A 1 93 ? -6.963 11.103 15.939 1.00 88.50 93 THR A O 1
ATOM 693 N N . ALA A 1 94 ? -4.951 12.028 15.514 1.00 81.94 94 ALA A N 1
ATOM 694 C CA . ALA A 1 94 ? -4.167 11.227 16.433 1.00 81.94 94 ALA A CA 1
ATOM 695 C C . ALA A 1 94 ? -4.777 11.192 17.839 1.00 81.94 94 ALA A C 1
ATOM 697 O O . ALA A 1 94 ? -4.960 10.122 18.414 1.00 81.94 94 ALA A O 1
ATOM 698 N N . ASP A 1 95 ? -5.197 12.356 18.338 1.00 85.31 95 ASP A N 1
ATOM 699 C CA . ASP A 1 95 ? -5.801 12.500 19.664 1.00 85.31 95 ASP A CA 1
ATOM 700 C C . ASP A 1 95 ? -7.095 11.698 19.839 1.00 85.31 95 ASP A C 1
ATOM 702 O O . ASP A 1 95 ? -7.372 11.211 20.930 1.00 85.31 95 ASP A O 1
ATOM 706 N N . HIS A 1 96 ? -7.887 11.522 18.775 1.00 89.69 96 HIS A N 1
ATOM 707 C CA . HIS A 1 96 ? -9.097 10.697 18.839 1.00 89.69 96 HIS A CA 1
ATOM 708 C C . HIS A 1 96 ? -8.783 9.204 18.986 1.00 89.69 96 HIS A C 1
ATOM 710 O O . HIS A 1 96 ? -9.653 8.452 19.408 1.00 89.69 96 HIS A O 1
ATOM 716 N N . LEU A 1 97 ? -7.578 8.778 18.601 1.00 85.69 97 LEU A N 1
ATOM 717 C CA . LEU A 1 97 ? -7.123 7.390 18.686 1.00 85.69 97 LEU A CA 1
ATOM 718 C C . LEU A 1 97 ? -6.360 7.109 19.987 1.00 85.69 97 LEU A C 1
ATOM 720 O O . LEU A 1 97 ? -6.046 5.955 20.276 1.00 85.69 97 LEU A O 1
ATOM 724 N N . LEU A 1 98 ? -6.068 8.137 20.790 1.00 82.44 98 LEU A N 1
ATOM 725 C CA . LEU A 1 98 ? -5.424 7.957 22.086 1.00 82.44 98 LEU A CA 1
ATOM 726 C C . LEU A 1 98 ? -6.337 7.156 23.019 1.00 82.44 98 LEU A C 1
ATOM 728 O O . LEU A 1 98 ? -7.455 7.561 23.326 1.00 82.44 98 LEU A O 1
ATOM 732 N N . GLY A 1 99 ? -5.828 6.024 23.502 1.00 77.75 99 GLY A N 1
ATOM 733 C CA . GLY A 1 99 ? -6.577 5.119 24.376 1.00 77.75 99 GLY A CA 1
ATOM 734 C C . GLY A 1 99 ? -7.492 4.140 23.640 1.00 77.75 99 GLY A C 1
ATOM 735 O O . GLY A 1 99 ? -8.012 3.230 24.282 1.00 77.75 99 GLY A O 1
ATOM 736 N N . GLU A 1 100 ? -7.641 4.270 22.320 1.00 84.62 100 GLU A N 1
ATOM 737 C CA . GLU A 1 100 ? -8.282 3.241 21.509 1.00 84.62 100 GLU A CA 1
ATOM 738 C C . GLU A 1 100 ? -7.382 2.010 21.410 1.00 84.62 100 GLU A C 1
ATOM 740 O O . GLU A 1 100 ? -6.144 2.080 21.457 1.00 84.62 100 GLU A O 1
ATOM 745 N N . GLU A 1 101 ? -8.026 0.860 21.269 1.00 80.44 101 GLU A N 1
ATOM 746 C CA . GLU A 1 101 ? -7.341 -0.395 21.017 1.00 80.44 101 GLU A CA 1
ATOM 747 C C . GLU A 1 101 ? -7.321 -0.647 19.508 1.00 80.44 101 GLU A C 1
ATOM 749 O O . GLU A 1 101 ? -8.335 -0.998 18.899 1.00 80.44 101 GLU A O 1
ATOM 754 N N . LEU A 1 102 ? -6.161 -0.407 18.893 1.00 85.88 102 LEU A N 1
ATOM 755 C CA . LEU A 1 102 ? -5.973 -0.613 17.461 1.00 85.88 102 LEU A CA 1
ATOM 756 C C . LEU A 1 102 ? -5.553 -2.056 17.183 1.00 85.88 102 LEU A C 1
ATOM 758 O O . LEU A 1 102 ? -4.672 -2.591 17.851 1.00 85.88 102 LEU A O 1
ATOM 762 N N . ILE A 1 103 ? -6.135 -2.662 16.152 1.00 87.94 103 ILE A N 1
ATOM 763 C CA . ILE A 1 103 ? -5.705 -3.957 15.625 1.00 87.94 103 ILE A CA 1
ATOM 764 C C . ILE A 1 103 ? -4.269 -3.816 15.123 1.00 87.94 103 ILE A C 1
ATOM 766 O O . ILE A 1 103 ? -3.969 -2.977 14.268 1.00 87.94 103 ILE A O 1
ATOM 770 N N . GLU A 1 104 ? -3.377 -4.657 15.641 1.00 81.25 104 GLU A N 1
ATOM 771 C CA . GLU A 1 104 ? -1.979 -4.651 15.239 1.00 81.25 104 GLU A CA 1
ATOM 772 C C . GLU A 1 104 ? -1.830 -5.272 13.851 1.00 81.25 104 GLU A C 1
ATOM 774 O O . GLU A 1 104 ? -2.163 -6.440 13.616 1.00 81.25 104 GLU A O 1
ATOM 779 N N . TYR A 1 105 ? -1.254 -4.493 12.939 1.00 74.62 105 TYR A N 1
ATOM 780 C CA . TYR A 1 105 ? -0.777 -5.004 11.667 1.00 74.62 105 TYR A CA 1
ATOM 781 C C . TYR A 1 105 ? 0.584 -5.683 11.886 1.00 74.62 105 TYR A C 1
ATOM 783 O O . TYR A 1 105 ? 1.631 -5.040 11.950 1.00 74.62 105 TYR A O 1
ATOM 791 N N . SER A 1 106 ? 0.562 -7.003 12.038 1.00 65.62 106 SER A N 1
ATOM 792 C CA . SER A 1 106 ? 1.740 -7.846 12.214 1.00 65.62 106 SER A CA 1
ATOM 793 C C . SER A 1 106 ? 2.623 -7.844 10.977 1.00 65.62 106 SER A C 1
ATOM 795 O O . SER A 1 106 ? 2.156 -8.047 9.858 1.00 65.62 106 SER A O 1
ATOM 797 N N . LEU A 1 107 ? 3.929 -7.739 11.202 1.00 56.72 107 LEU A N 1
ATOM 798 C CA . LEU A 1 107 ? 4.945 -8.004 10.185 1.00 56.72 107 LEU A CA 1
ATOM 799 C C . LEU A 1 107 ? 5.131 -9.509 9.903 1.00 56.72 107 LEU A C 1
ATOM 801 O O . LEU A 1 107 ? 5.755 -9.871 8.911 1.00 56.72 107 LEU A O 1
ATOM 805 N N . GLY A 1 108 ? 4.590 -10.396 10.751 1.00 50.00 108 GLY A N 1
ATOM 806 C CA . GLY A 1 108 ? 4.903 -11.831 10.730 1.00 50.00 108 GLY A CA 1
ATOM 807 C C . GLY A 1 108 ? 6.417 -12.107 10.789 1.00 50.00 108 GLY A C 1
ATOM 808 O O . GLY A 1 108 ? 7.215 -11.208 11.049 1.00 50.00 108 GLY A O 1
ATOM 809 N N . ASP A 1 109 ? 6.835 -13.339 10.483 1.00 44.16 109 ASP A N 1
ATOM 810 C CA . ASP A 1 109 ? 8.248 -13.650 10.172 1.00 44.16 109 ASP A CA 1
ATOM 811 C C . ASP A 1 109 ? 8.701 -13.024 8.835 1.00 44.16 109 ASP A C 1
ATOM 813 O O . ASP A 1 109 ? 9.876 -13.065 8.463 1.00 44.16 109 ASP A O 1
ATOM 817 N N . ASN A 1 110 ? 7.767 -12.415 8.101 1.00 46.56 110 ASN A N 1
ATOM 818 C CA . ASN A 1 110 ? 7.974 -11.843 6.785 1.00 46.56 110 ASN A CA 1
ATOM 819 C C . ASN A 1 110 ? 8.355 -10.359 6.912 1.00 46.56 110 ASN A C 1
ATOM 821 O O . ASN A 1 110 ? 7.580 -9.456 6.595 1.00 46.56 110 ASN A O 1
ATOM 825 N N . ARG A 1 111 ? 9.595 -10.115 7.356 1.00 49.47 111 ARG A N 1
ATOM 826 C CA . ARG A 1 111 ? 10.225 -8.785 7.546 1.00 49.47 111 ARG A CA 1
ATOM 827 C C . ARG A 1 111 ? 10.281 -7.908 6.278 1.00 49.47 111 ARG A C 1
ATOM 829 O O . ARG A 1 111 ? 10.828 -6.815 6.314 1.00 49.47 111 ARG A O 1
ATOM 836 N N . ASP A 1 112 ? 9.710 -8.373 5.170 1.00 52.53 112 ASP A N 1
ATOM 837 C CA . ASP A 1 112 ? 9.652 -7.690 3.880 1.00 52.53 112 ASP A CA 1
ATOM 838 C C . ASP A 1 112 ? 8.413 -6.790 3.715 1.00 52.53 112 ASP A C 1
ATOM 840 O O . ASP A 1 112 ? 8.272 -6.141 2.675 1.00 52.53 112 ASP A O 1
ATOM 844 N N . ASN A 1 113 ? 7.493 -6.750 4.691 1.00 54.69 113 ASN A N 1
ATOM 845 C CA . ASN A 1 113 ? 6.252 -5.978 4.595 1.00 54.69 113 ASN A CA 1
ATOM 846 C C . ASN A 1 113 ? 6.386 -4.556 5.169 1.00 54.69 113 ASN A C 1
ATOM 848 O O . ASN A 1 113 ? 5.813 -4.218 6.200 1.00 54.69 113 ASN A O 1
ATOM 852 N N . THR A 1 114 ? 7.105 -3.683 4.468 1.00 54.94 114 THR A N 1
ATOM 853 C CA . THR A 1 114 ? 7.304 -2.288 4.897 1.00 54.94 114 THR A CA 1
ATOM 854 C C . THR A 1 114 ? 6.005 -1.481 4.970 1.00 54.94 114 THR A C 1
ATOM 856 O O . THR A 1 114 ? 5.953 -0.494 5.683 1.00 54.94 114 THR A O 1
ATOM 859 N N . ALA A 1 115 ? 4.908 -1.891 4.321 1.00 51.47 115 ALA A N 1
ATOM 860 C CA . ALA A 1 115 ? 3.612 -1.243 4.555 1.00 51.47 115 ALA A CA 1
ATOM 861 C C . ALA A 1 115 ? 3.127 -1.469 5.998 1.00 51.47 115 ALA A C 1
ATOM 863 O O . ALA A 1 115 ? 2.601 -0.546 6.606 1.00 51.47 115 ALA A O 1
ATOM 864 N N . ALA A 1 116 ? 3.366 -2.657 6.563 1.00 56.59 116 ALA A N 1
ATOM 865 C CA . ALA A 1 116 ? 3.166 -2.926 7.984 1.00 56.59 116 ALA A CA 1
ATOM 866 C C . ALA A 1 116 ? 4.223 -2.222 8.854 1.00 56.59 116 ALA A C 1
ATOM 868 O O . ALA A 1 116 ? 3.904 -1.801 9.959 1.00 56.59 116 ALA A O 1
ATOM 869 N N . GLU A 1 117 ? 5.454 -2.012 8.370 1.00 59.16 117 GLU A N 1
ATOM 870 C CA . GLU A 1 117 ? 6.433 -1.170 9.078 1.00 59.16 117 GLU A CA 1
ATOM 871 C C . GLU A 1 117 ? 5.973 0.285 9.113 1.00 59.16 117 GLU A C 1
ATOM 873 O O . GLU A 1 117 ? 6.015 0.887 10.171 1.00 59.16 117 GLU A O 1
ATOM 878 N N . VAL A 1 118 ? 5.455 0.853 8.024 1.00 58.44 118 VAL A N 1
ATOM 879 C CA . VAL A 1 118 ? 4.946 2.224 8.062 1.00 58.44 118 VAL A CA 1
ATOM 880 C C . VAL A 1 118 ? 3.631 2.306 8.828 1.00 58.44 118 VAL A C 1
ATOM 882 O O . VAL A 1 118 ? 3.477 3.221 9.619 1.00 58.44 118 VAL A O 1
ATOM 885 N N . LEU A 1 119 ? 2.716 1.344 8.693 1.00 61.44 119 LEU A N 1
ATOM 886 C CA . LEU A 1 119 ? 1.506 1.273 9.522 1.00 61.44 119 LEU A CA 1
ATOM 887 C C . LEU A 1 119 ? 1.845 1.123 11.004 1.00 61.44 119 LEU A C 1
ATOM 889 O O . LEU A 1 119 ? 1.189 1.732 11.838 1.00 61.44 119 LEU A O 1
ATOM 893 N N . SER A 1 120 ? 2.874 0.346 11.338 1.00 59.09 120 SER A N 1
ATOM 894 C CA . SER A 1 120 ? 3.358 0.230 12.711 1.00 59.09 120 SER A CA 1
ATOM 895 C C . SER A 1 120 ? 4.112 1.474 13.155 1.00 59.09 120 SER A C 1
ATOM 897 O O . SER A 1 120 ? 3.912 1.871 14.285 1.00 59.09 120 SER A O 1
ATOM 899 N N . GLN A 1 121 ? 4.902 2.154 12.320 1.00 56.94 121 GLN A N 1
ATOM 900 C CA . GLN A 1 121 ? 5.518 3.443 12.666 1.00 56.94 121 GLN A CA 1
ATOM 901 C C . GLN A 1 121 ? 4.447 4.522 12.878 1.00 56.94 121 GLN A C 1
ATOM 903 O O . GLN A 1 121 ? 4.479 5.225 13.882 1.00 56.94 121 GLN A O 1
ATOM 908 N N . ALA A 1 122 ? 3.458 4.584 11.986 1.00 57.19 122 ALA A N 1
ATOM 909 C CA . ALA A 1 122 ? 2.258 5.405 12.082 1.00 57.19 122 ALA A CA 1
ATOM 910 C C . ALA A 1 122 ? 1.434 5.082 13.332 1.00 57.19 122 ALA A C 1
ATOM 912 O O . ALA A 1 122 ? 0.924 5.978 13.986 1.00 57.19 122 ALA A O 1
ATOM 913 N N . ALA A 1 123 ? 1.302 3.807 13.696 1.00 58.53 123 ALA A N 1
ATOM 914 C CA . ALA A 1 123 ? 0.667 3.416 14.944 1.00 58.53 123 ALA A CA 1
ATOM 915 C C . ALA A 1 123 ? 1.559 3.762 16.148 1.00 58.53 123 ALA A C 1
ATOM 917 O O . ALA A 1 123 ? 1.065 4.247 17.150 1.00 58.53 123 ALA A O 1
ATOM 918 N N . LEU A 1 124 ? 2.878 3.594 16.079 1.00 53.25 124 LEU A N 1
ATOM 919 C CA . LEU A 1 124 ? 3.808 3.870 17.179 1.00 53.25 124 LEU A CA 1
ATOM 920 C C . LEU A 1 124 ? 3.881 5.365 17.517 1.00 53.25 124 LEU A C 1
ATOM 922 O O . LEU A 1 124 ? 4.015 5.703 18.696 1.00 53.25 124 LEU A O 1
ATOM 926 N N . THR A 1 125 ? 3.736 6.259 16.532 1.00 54.62 125 THR A N 1
ATOM 927 C CA . THR A 1 125 ? 3.597 7.706 16.780 1.00 54.62 125 THR A CA 1
ATOM 928 C C . THR A 1 125 ? 2.303 8.042 17.524 1.00 54.62 125 THR A C 1
ATOM 930 O O . THR A 1 125 ? 2.286 8.991 18.305 1.00 54.62 125 THR A O 1
ATOM 933 N N . LEU A 1 126 ? 1.259 7.221 17.373 1.00 58.66 126 LEU A N 1
ATOM 934 C CA . LEU A 1 126 ? -0.040 7.374 18.035 1.00 58.66 126 LEU A CA 1
ATOM 935 C C . LEU A 1 126 ? -0.099 6.795 19.460 1.00 58.66 126 LEU A C 1
ATOM 937 O O . LEU A 1 126 ? -1.107 6.972 20.137 1.00 58.66 126 LEU A O 1
ATOM 941 N N . ARG A 1 127 ? 0.960 6.116 19.934 1.00 55.31 127 ARG A N 1
ATOM 942 C CA . ARG A 1 127 ? 1.015 5.428 21.246 1.00 55.31 127 ARG A CA 1
ATOM 943 C C . ARG A 1 127 ? -0.274 4.650 21.604 1.00 55.31 127 ARG A C 1
ATOM 945 O O . ARG A 1 127 ? -0.839 4.879 22.677 1.00 55.31 127 ARG A O 1
ATOM 952 N N . PRO A 1 128 ? -0.755 3.735 20.746 1.00 59.38 128 PRO A N 1
ATOM 953 C CA . PRO A 1 128 ? -1.940 2.945 21.019 1.00 59.38 128 PRO A CA 1
ATOM 954 C C . PRO A 1 128 ? -1.714 2.055 22.237 1.00 59.38 128 PRO A C 1
ATOM 956 O O . PRO A 1 128 ? -0.584 1.699 22.593 1.00 59.38 128 PRO A O 1
ATOM 959 N N . THR A 1 129 ? -2.817 1.687 22.878 1.00 60.41 129 THR A N 1
ATOM 960 C CA . THR A 1 129 ? -2.791 0.646 23.905 1.00 60.41 129 THR A CA 1
ATOM 961 C C . THR A 1 129 ? -2.298 -0.681 23.303 1.00 60.41 129 THR A C 1
ATOM 963 O O . THR A 1 129 ? -2.399 -0.874 22.089 1.00 60.41 129 THR A O 1
ATOM 966 N N . PRO A 1 130 ? -1.720 -1.600 24.104 1.00 62.53 130 PRO A N 1
ATOM 967 C CA . PRO A 1 130 ? -1.303 -2.905 23.599 1.00 62.53 130 PRO A CA 1
ATOM 968 C C . PRO A 1 130 ? -2.474 -3.612 22.910 1.00 62.53 130 PRO A C 1
ATOM 970 O O . PRO A 1 130 ? -3.509 -3.842 23.533 1.00 62.53 130 PRO A O 1
ATOM 973 N N . ALA A 1 131 ? -2.302 -3.951 21.636 1.00 70.50 131 ALA A N 1
ATOM 974 C CA . ALA A 1 131 ? -3.354 -4.563 20.840 1.00 70.50 131 ALA A CA 1
ATOM 975 C C . ALA A 1 131 ? -3.658 -5.987 21.334 1.00 70.50 131 ALA A C 1
ATOM 977 O O . ALA A 1 131 ? -2.755 -6.823 21.406 1.00 70.50 131 ALA A O 1
ATOM 978 N N . ARG A 1 132 ? -4.924 -6.313 21.631 1.00 81.50 132 ARG A N 1
ATOM 979 C CA . ARG A 1 132 ? -5.344 -7.710 21.869 1.00 81.50 132 ARG A CA 1
ATOM 980 C C . ARG A 1 132 ? -5.471 -8.497 20.572 1.00 81.50 132 ARG A C 1
ATOM 982 O O . ARG A 1 132 ? -5.441 -9.727 20.595 1.00 81.50 132 ARG A O 1
ATOM 989 N N . HIS A 1 133 ? -5.658 -7.803 19.453 1.00 87.50 133 HIS A N 1
ATOM 990 C CA . HIS A 1 133 ? -5.929 -8.391 18.148 1.00 87.50 133 HIS A CA 1
ATOM 991 C C . HIS A 1 133 ? -4.813 -8.071 17.161 1.00 87.50 133 HIS A C 1
ATOM 993 O O . HIS A 1 133 ? -4.317 -6.948 17.111 1.00 87.50 133 HIS A O 1
ATOM 999 N N . ARG A 1 134 ? -4.436 -9.069 16.360 1.00 86.44 134 ARG A N 1
ATOM 1000 C CA . ARG A 1 134 ? -3.305 -8.996 15.438 1.00 86.44 134 ARG A CA 1
ATOM 1001 C C . ARG A 1 134 ? -3.599 -9.765 14.153 1.00 86.44 134 ARG A C 1
ATOM 1003 O O . ARG A 1 134 ? -4.112 -10.881 14.214 1.00 86.44 134 ARG A O 1
ATOM 1010 N N . ALA A 1 135 ? -3.237 -9.188 13.011 1.00 84.56 135 ALA A N 1
ATOM 1011 C CA . ALA A 1 135 ? -3.355 -9.808 11.690 1.00 84.56 135 ALA A CA 1
ATOM 1012 C C . ALA A 1 135 ? -2.204 -9.375 10.770 1.00 84.56 135 ALA A C 1
ATOM 1014 O O . ALA A 1 135 ? -1.582 -8.346 10.992 1.00 84.56 135 ALA A O 1
ATOM 1015 N N . ASP A 1 136 ? -1.899 -10.172 9.752 1.00 77.75 136 ASP A N 1
ATOM 1016 C CA . ASP A 1 136 ? -0.715 -10.056 8.886 1.00 77.75 136 ASP A CA 1
ATOM 1017 C C . ASP A 1 136 ? -1.016 -9.586 7.450 1.00 77.75 136 ASP A C 1
ATOM 1019 O O . ASP A 1 136 ? -0.110 -9.196 6.708 1.00 77.75 136 ASP A O 1
ATOM 1023 N N . THR A 1 137 ? -2.289 -9.567 7.050 1.00 78.12 137 THR A N 1
ATOM 1024 C CA . THR A 1 137 ? -2.735 -9.083 5.739 1.00 78.12 137 T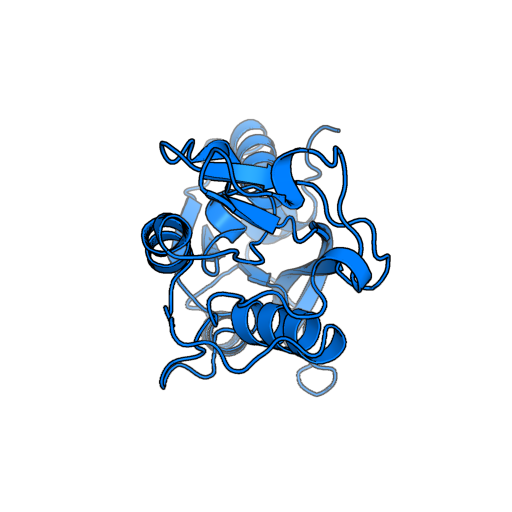HR A CA 1
ATOM 1025 C C . THR A 1 137 ? -3.850 -8.060 5.891 1.00 78.12 137 THR A C 1
ATOM 1027 O O . THR A 1 137 ? -4.562 -8.023 6.891 1.00 78.12 137 THR A O 1
ATOM 1030 N N . THR A 1 138 ? -4.061 -7.238 4.866 1.00 80.62 138 THR A N 1
ATOM 1031 C CA . THR A 1 138 ? -5.087 -6.194 4.927 1.00 80.62 138 THR A CA 1
ATOM 1032 C C . THR A 1 138 ? -6.481 -6.802 5.016 1.00 80.62 138 THR A C 1
ATOM 1034 O O . THR A 1 138 ? -7.318 -6.300 5.753 1.00 80.62 138 THR A O 1
ATOM 1037 N N . LEU A 1 139 ? -6.730 -7.909 4.312 1.00 83.19 139 LEU A N 1
ATOM 1038 C CA . LEU A 1 139 ? -8.021 -8.593 4.366 1.00 83.19 139 LEU A CA 1
ATOM 1039 C C . LEU A 1 139 ? -8.286 -9.191 5.751 1.00 83.19 139 LEU A C 1
ATOM 1041 O O . LEU A 1 139 ? -9.398 -9.065 6.257 1.00 83.19 139 LEU A O 1
ATOM 1045 N N . THR A 1 140 ? -7.274 -9.793 6.386 1.00 87.25 140 THR A N 1
ATOM 1046 C CA . THR A 1 140 ? -7.414 -10.335 7.746 1.00 87.25 140 THR A CA 1
ATOM 1047 C C . THR A 1 140 ? -7.562 -9.226 8.790 1.00 87.25 140 THR A C 1
ATOM 1049 O O . THR A 1 140 ? -8.362 -9.374 9.709 1.00 87.25 140 THR A O 1
ATOM 1052 N N . VAL A 1 141 ? -6.900 -8.078 8.607 1.00 88.06 141 VAL A N 1
ATOM 1053 C CA . VAL A 1 141 ? -7.140 -6.873 9.420 1.00 88.06 141 VAL A CA 1
ATOM 1054 C C . VAL A 1 141 ? -8.577 -6.379 9.267 1.00 88.06 141 VAL A C 1
ATOM 1056 O O . VAL A 1 141 ? -9.240 -6.160 10.273 1.00 88.06 141 VAL A O 1
ATOM 1059 N N . LEU A 1 142 ? -9.092 -6.255 8.038 1.00 88.81 142 LEU A N 1
ATOM 1060 C CA . LEU A 1 142 ? -10.473 -5.815 7.801 1.00 88.81 142 LEU A CA 1
ATOM 1061 C C . LEU A 1 142 ? -11.503 -6.779 8.402 1.00 88.81 142 LEU A C 1
ATOM 1063 O O . LEU A 1 142 ? -12.510 -6.326 8.935 1.00 88.81 142 LEU A O 1
ATOM 1067 N N . ALA A 1 143 ? -11.239 -8.088 8.379 1.00 89.69 143 ALA A N 1
ATOM 1068 C CA . ALA A 1 143 ? -12.088 -9.074 9.047 1.00 89.69 143 ALA A CA 1
ATOM 1069 C C . ALA A 1 143 ? -12.107 -8.901 10.577 1.00 89.69 143 ALA A C 1
ATOM 1071 O O . ALA A 1 143 ? -13.124 -9.173 11.208 1.00 89.69 143 ALA A O 1
ATOM 1072 N N . LEU A 1 144 ? -11.010 -8.425 11.176 1.00 91.69 144 LEU A N 1
ATOM 1073 C CA . LEU A 1 144 ? -10.928 -8.144 12.610 1.00 91.69 144 LEU A CA 1
ATOM 1074 C C . LEU A 1 144 ? -11.558 -6.807 13.009 1.00 91.69 144 LEU A C 1
ATOM 1076 O O . LEU A 1 144 ? -11.771 -6.603 14.200 1.00 91.69 144 LEU A O 1
ATOM 1080 N N . VAL A 1 145 ? -11.898 -5.920 12.065 1.00 92.25 145 VAL A N 1
ATOM 1081 C CA . VAL A 1 145 ? -12.496 -4.607 12.383 1.00 92.25 145 VAL A CA 1
ATOM 1082 C C . VAL A 1 145 ? -13.823 -4.746 13.139 1.00 92.25 145 VAL A C 1
ATOM 1084 O O . VAL A 1 145 ? -14.180 -3.878 13.929 1.00 92.25 145 VAL A O 1
ATOM 1087 N N . SER A 1 146 ? -14.523 -5.877 13.019 1.00 88.69 146 SER A N 1
ATOM 1088 C CA . SER A 1 146 ? -15.688 -6.168 13.866 1.00 88.69 146 SER A CA 1
ATOM 1089 C C . SER A 1 146 ? -15.369 -6.210 15.370 1.00 88.69 146 SER A C 1
ATOM 1091 O O . SER A 1 146 ? -16.279 -6.117 16.189 1.00 88.69 146 SER A O 1
ATOM 1093 N N . ALA A 1 147 ? -14.098 -6.388 15.740 1.00 88.50 147 ALA A N 1
ATOM 1094 C CA . ALA A 1 147 ? -13.604 -6.475 17.111 1.00 88.50 147 ALA A CA 1
ATOM 1095 C C . ALA A 1 147 ? -12.777 -5.249 17.552 1.00 88.50 147 ALA A C 1
ATOM 1097 O O . ALA A 1 147 ? -12.363 -5.198 18.708 1.00 88.50 147 ALA A O 1
ATOM 1098 N N . GLY A 1 148 ? -12.531 -4.265 16.679 1.00 88.81 148 GLY A N 1
ATOM 1099 C CA . GLY A 1 148 ? -11.734 -3.084 17.027 1.00 88.81 148 GLY A CA 1
ATOM 1100 C C . GLY A 1 148 ? -11.462 -2.141 15.856 1.00 88.81 148 GLY A C 1
ATOM 1101 O O . GLY A 1 148 ? -11.853 -2.394 14.721 1.00 88.81 148 GLY A O 1
ATOM 1102 N N . ALA A 1 149 ? -10.779 -1.032 16.125 1.00 90.81 149 ALA A N 1
ATOM 1103 C CA . ALA A 1 149 ? -10.377 -0.084 15.090 1.00 90.81 149 ALA A CA 1
ATOM 1104 C C . ALA A 1 149 ? -9.063 -0.520 14.419 1.00 90.81 149 ALA A C 1
ATOM 1106 O O . ALA A 1 149 ? -8.206 -1.130 15.052 1.00 90.81 149 ALA A O 1
ATOM 1107 N N . ALA A 1 150 ? -8.863 -0.181 13.147 1.00 89.19 150 ALA A N 1
ATOM 1108 C CA . ALA A 1 150 ? -7.603 -0.429 12.446 1.00 89.19 150 ALA A CA 1
ATOM 1109 C C . ALA A 1 150 ? -7.204 0.770 11.593 1.00 89.19 150 ALA A C 1
ATOM 1111 O O . ALA A 1 150 ? -8.041 1.371 10.926 1.00 89.19 150 ALA A O 1
ATOM 1112 N N . ILE A 1 151 ? -5.912 1.079 11.547 1.00 86.75 151 ILE A N 1
ATOM 1113 C CA . ILE A 1 151 ? -5.372 1.980 10.528 1.00 86.75 151 ILE A CA 1
ATOM 1114 C C . ILE A 1 151 ? -5.095 1.140 9.290 1.00 86.75 151 ILE A C 1
ATOM 1116 O O . ILE A 1 151 ? -4.455 0.090 9.366 1.00 86.75 151 ILE A O 1
ATOM 1120 N N . VAL A 1 152 ? -5.608 1.584 8.150 1.00 85.06 152 VAL A N 1
ATOM 1121 C CA . VAL A 1 152 ? -5.533 0.835 6.900 1.00 85.06 152 VAL A CA 1
ATOM 1122 C C . VAL A 1 152 ? -5.111 1.753 5.756 1.00 85.06 152 VAL A C 1
ATOM 1124 O O . VAL A 1 152 ? -5.433 2.937 5.769 1.00 85.06 152 VAL A O 1
ATOM 1127 N N . PRO A 1 153 ? -4.386 1.244 4.754 1.00 81.25 153 PRO A N 1
ATOM 1128 C CA . PRO A 1 153 ? -4.016 2.019 3.572 1.00 81.25 153 PRO A CA 1
ATOM 1129 C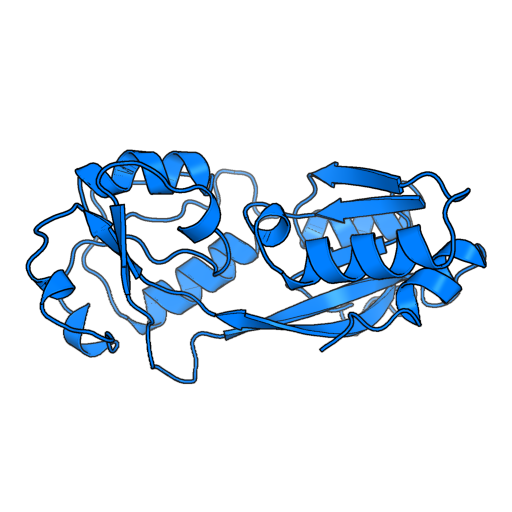 C . PRO A 1 153 ? -5.249 2.449 2.766 1.00 81.25 153 PRO A C 1
ATOM 1131 O O . PRO A 1 153 ? -6.214 1.697 2.630 1.00 81.25 153 PRO A O 1
ATOM 1134 N N . ALA A 1 154 ? -5.224 3.651 2.192 1.00 81.62 154 ALA A N 1
ATOM 1135 C CA . ALA A 1 154 ? -6.301 4.138 1.336 1.00 81.62 154 ALA A CA 1
ATOM 1136 C C . ALA A 1 154 ? -6.521 3.231 0.111 1.00 81.62 154 ALA A C 1
ATOM 1138 O O . ALA A 1 154 ? -5.609 2.578 -0.392 1.00 81.62 154 ALA A O 1
ATOM 1139 N N . GLY A 1 155 ? -7.760 3.188 -0.378 1.00 81.44 155 GLY A N 1
ATOM 1140 C CA . GLY A 1 155 ? -8.185 2.298 -1.460 1.00 81.44 155 GLY A CA 1
ATOM 1141 C C . GLY A 1 155 ? -8.911 1.055 -0.951 1.00 81.44 155 GLY A C 1
ATOM 1142 O O . GLY A 1 155 ? -9.839 0.585 -1.608 1.00 81.44 155 GLY A O 1
ATOM 1143 N N . VAL A 1 156 ? -8.607 0.588 0.267 1.00 82.62 156 VAL A N 1
ATOM 1144 C CA . VAL A 1 156 ? -9.296 -0.571 0.865 1.00 82.62 156 VAL A CA 1
ATOM 1145 C C . VAL A 1 156 ? -10.795 -0.349 1.046 1.00 82.62 156 VAL A C 1
ATOM 1147 O O . VAL A 1 156 ? -11.561 -1.306 0.992 1.00 82.62 156 VAL A O 1
ATOM 1150 N N . GLN A 1 157 ? -11.240 0.906 1.175 1.00 84.69 157 GLN A N 1
ATOM 1151 C CA . GLN A 1 157 ? -12.663 1.239 1.307 1.00 84.69 157 GLN A CA 1
ATOM 1152 C C . GLN A 1 157 ? -13.493 0.759 0.110 1.00 84.69 157 GLN A C 1
ATOM 1154 O O . GLN A 1 157 ? -14.701 0.568 0.221 1.00 84.69 157 GLN A O 1
ATOM 1159 N N . 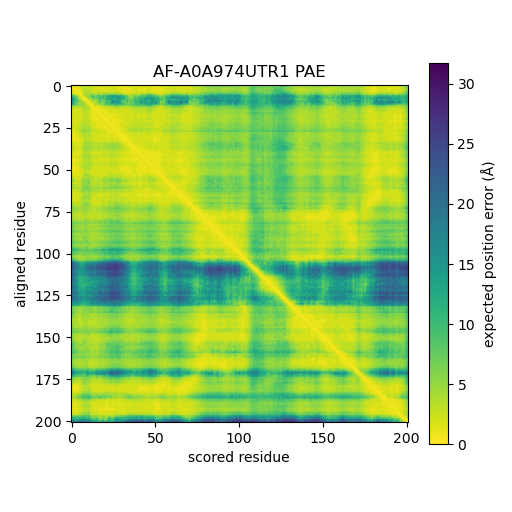ARG A 1 158 ? -12.844 0.534 -1.038 1.00 81.31 158 ARG A N 1
ATOM 1160 C CA . ARG A 1 158 ? -13.473 0.027 -2.263 1.00 81.31 158 ARG A CA 1
ATOM 1161 C C . ARG A 1 158 ? -13.794 -1.449 -2.223 1.00 81.31 158 ARG A C 1
ATOM 1163 O O . ARG A 1 158 ? -14.639 -1.886 -2.993 1.00 81.31 158 ARG A O 1
ATOM 1170 N N . ALA A 1 159 ? -13.142 -2.201 -1.339 1.00 77.50 159 ALA A N 1
ATOM 1171 C CA . ALA A 1 159 ? -13.493 -3.593 -1.108 1.00 77.50 159 ALA A CA 1
ATOM 1172 C C . ALA A 1 159 ? -14.900 -3.734 -0.497 1.00 77.50 159 ALA A C 1
ATOM 1174 O O . ALA A 1 159 ? -15.428 -4.840 -0.490 1.00 77.50 159 ALA A O 1
ATOM 1175 N N . ALA A 1 160 ? -15.503 -2.632 -0.016 1.00 80.00 160 ALA A N 1
ATOM 1176 C CA . ALA A 1 160 ? -16.874 -2.575 0.491 1.00 80.00 160 ALA A CA 1
ATOM 1177 C C . ALA A 1 160 ? -17.175 -3.680 1.518 1.00 80.00 160 ALA A C 1
ATOM 1179 O O . ALA A 1 160 ? -18.211 -4.340 1.457 1.00 80.00 160 ALA A O 1
ATOM 1180 N N . VAL A 1 161 ? -16.238 -3.893 2.449 1.00 88.31 161 VAL A N 1
ATOM 1181 C CA . VAL A 1 161 ? -16.401 -4.869 3.532 1.00 88.31 161 VAL A CA 1
ATOM 1182 C C . VAL A 1 161 ? -17.646 -4.501 4.354 1.00 88.31 161 VAL A C 1
ATOM 1184 O O . VAL A 1 161 ? -17.742 -3.347 4.784 1.00 88.31 161 VAL A O 1
ATOM 1187 N N . PRO A 1 162 ? -18.602 -5.432 4.549 1.00 88.56 162 PRO A N 1
ATOM 1188 C CA . PRO A 1 162 ? -19.801 -5.181 5.345 1.00 88.56 162 PRO A CA 1
ATOM 1189 C C . PRO A 1 162 ? -19.464 -4.742 6.770 1.00 88.56 162 PRO A C 1
ATOM 1191 O O . PRO A 1 162 ? -18.460 -5.173 7.328 1.00 88.56 162 PRO A O 1
ATOM 1194 N N . ASP A 1 163 ? -20.319 -3.898 7.347 1.00 91.12 163 ASP A N 1
ATOM 1195 C CA . ASP A 1 163 ? -20.227 -3.421 8.735 1.00 91.12 163 ASP A CA 1
ATOM 1196 C C . ASP A 1 163 ? -18.912 -2.701 9.098 1.00 91.12 163 ASP A C 1
ATOM 1198 O O . ASP A 1 163 ? -18.569 -2.560 10.275 1.00 91.12 163 ASP A O 1
ATOM 1202 N N . VAL A 1 164 ? -18.188 -2.203 8.087 1.00 94.31 164 VAL A N 1
ATOM 1203 C CA . VAL A 1 164 ? -16.979 -1.391 8.252 1.00 94.31 164 VAL A CA 1
ATOM 1204 C C . VAL A 1 164 ? -17.210 0.022 7.728 1.00 94.31 164 VAL A C 1
ATOM 1206 O O . VAL A 1 164 ? -17.492 0.252 6.551 1.00 94.31 164 VAL A O 1
ATOM 1209 N N . GLU A 1 165 ? -17.022 0.998 8.608 1.00 94.56 165 GLU A N 1
ATOM 1210 C CA . GLU A 1 165 ? -16.995 2.413 8.277 1.00 94.56 165 GLU A CA 1
ATOM 1211 C C . GLU A 1 165 ? -15.560 2.937 8.247 1.00 94.56 165 GLU A C 1
ATOM 1213 O O . GLU A 1 165 ? -14.733 2.590 9.082 1.00 94.56 165 GLU A O 1
ATOM 1218 N N . TYR A 1 166 ? -15.271 3.843 7.314 1.00 93.69 166 TYR A N 1
ATOM 1219 C CA . TYR A 1 166 ? -13.944 4.439 7.187 1.00 93.69 166 TYR A CA 1
ATOM 1220 C C . TYR A 1 166 ? -13.985 5.928 7.510 1.00 93.69 166 TYR A C 1
ATOM 1222 O O . TYR A 1 166 ? -14.912 6.637 7.098 1.00 93.69 166 TYR A O 1
ATOM 1230 N N . ARG A 1 167 ? -12.969 6.422 8.221 1.00 93.94 167 ARG A N 1
ATOM 1231 C CA . ARG A 1 167 ? -12.781 7.849 8.500 1.00 93.94 167 ARG A CA 1
ATOM 1232 C C . ARG A 1 167 ? -11.381 8.304 8.090 1.00 93.94 167 ARG A C 1
ATOM 1234 O O . ARG A 1 167 ? -10.408 7.652 8.460 1.00 93.94 167 ARG A O 1
ATOM 1241 N N . PRO A 1 168 ? -11.255 9.407 7.327 1.00 91.56 168 PRO A N 1
ATOM 1242 C CA . PRO A 1 168 ? -9.953 9.990 7.034 1.00 91.56 168 PRO A CA 1
ATOM 1243 C C . PRO A 1 168 ? -9.248 10.397 8.325 1.00 91.56 168 PRO A C 1
ATOM 1245 O O . PRO A 1 168 ? -9.881 10.980 9.208 1.00 91.56 168 PRO A O 1
ATOM 1248 N N . LEU A 1 169 ? -7.949 10.136 8.389 1.00 87.44 169 LEU A N 1
ATOM 1249 C CA . LEU A 1 169 ? -7.061 10.620 9.436 1.00 87.44 169 LEU A CA 1
ATOM 1250 C C . LEU A 1 169 ? -6.350 11.870 8.901 1.00 87.44 169 LEU A C 1
ATOM 1252 O O . LEU A 1 169 ? -5.825 11.842 7.790 1.00 87.44 169 LEU A O 1
ATOM 1256 N N . THR A 1 170 ? -6.435 12.992 9.616 1.00 84.31 170 THR A N 1
ATOM 1257 C CA . THR A 1 170 ? -5.964 14.299 9.110 1.00 84.31 170 THR A CA 1
ATOM 1258 C C . THR A 1 170 ? -4.554 14.674 9.530 1.00 84.31 170 THR A C 1
ATOM 1260 O O . THR A 1 170 ? -4.099 15.759 9.173 1.00 84.31 170 THR A O 1
ATOM 1263 N N . ASP A 1 171 ? -3.871 13.819 10.282 1.00 75.88 171 ASP A N 1
ATOM 1264 C CA . ASP A 1 171 ? -2.502 14.081 10.699 1.00 75.88 171 ASP A CA 1
ATOM 1265 C C . ASP A 1 171 ? -1.554 14.059 9.488 1.00 75.88 171 ASP A C 1
ATOM 1267 O O . ASP A 1 171 ? -1.529 13.073 8.744 1.00 75.88 171 ASP A O 1
ATOM 1271 N N . PRO A 1 172 ? -0.794 15.146 9.261 1.00 60.19 172 PRO A N 1
ATOM 1272 C CA . PRO A 1 172 ? -0.004 15.334 8.045 1.00 60.19 172 PRO A CA 1
ATOM 1273 C C . PRO A 1 172 ? 1.130 14.310 7.889 1.00 60.19 172 PRO A C 1
ATOM 1275 O O . PRO A 1 172 ? 1.527 14.016 6.764 1.00 60.19 172 PRO A O 1
ATOM 1278 N N . ASP A 1 173 ? 1.592 13.713 8.989 1.00 66.00 173 ASP A N 1
ATOM 1279 C CA . ASP A 1 173 ? 2.729 12.785 9.004 1.00 66.00 173 ASP A CA 1
ATOM 1280 C C . ASP A 1 173 ? 2.339 11.329 8.680 1.00 66.00 173 ASP A C 1
ATOM 1282 O O . ASP A 1 173 ? 3.169 10.425 8.741 1.00 66.00 173 ASP A O 1
ATOM 1286 N N . LEU A 1 174 ? 1.072 11.079 8.329 1.00 70.69 174 LEU A N 1
ATOM 1287 C CA . LEU A 1 174 ? 0.534 9.743 8.047 1.00 70.69 174 LEU A CA 1
ATOM 1288 C C . LEU A 1 174 ? 0.272 9.535 6.556 1.00 70.69 174 LEU A C 1
ATOM 1290 O O . LEU A 1 174 ? -0.796 9.076 6.140 1.00 70.69 174 LEU A O 1
ATOM 1294 N N . THR A 1 175 ? 1.264 9.888 5.743 1.00 75.19 175 THR A N 1
ATOM 1295 C CA . THR A 1 175 ? 1.296 9.567 4.316 1.00 75.19 175 THR A CA 1
ATOM 1296 C C . THR A 1 175 ? 2.549 8.772 3.981 1.00 75.19 175 THR A C 1
ATOM 1298 O O . THR A 1 175 ? 3.590 8.927 4.613 1.00 75.19 175 THR A O 1
ATOM 1301 N N . VAL A 1 176 ? 2.428 7.874 3.007 1.00 76.56 176 VAL A N 1
ATOM 1302 C CA . VAL A 1 176 ? 3.546 7.075 2.497 1.00 76.56 176 VAL A CA 1
ATOM 1303 C C . VAL A 1 176 ? 3.718 7.357 1.032 1.00 76.56 176 VAL A C 1
ATOM 1305 O O . VAL A 1 176 ? 2.794 7.123 0.254 1.00 76.56 176 VAL A O 1
ATOM 1308 N N . ASP A 1 177 ? 4.904 7.809 0.659 1.00 81.31 177 ASP A N 1
ATOM 1309 C CA . ASP A 1 177 ? 5.271 7.928 -0.739 1.00 81.31 177 ASP A CA 1
ATOM 1310 C C . ASP A 1 177 ? 5.401 6.548 -1.377 1.00 81.31 177 ASP A C 1
ATOM 1312 O O . ASP A 1 177 ? 5.917 5.594 -0.793 1.00 81.31 177 ASP A O 1
ATOM 1316 N N . PHE A 1 178 ? 4.894 6.459 -2.596 1.00 84.00 178 PHE A N 1
ATOM 1317 C CA . PHE A 1 178 ? 4.986 5.298 -3.447 1.00 84.00 178 PHE A CA 1
ATOM 1318 C C . PHE A 1 178 ? 5.763 5.653 -4.699 1.00 84.00 178 PHE A C 1
ATOM 1320 O O . PHE A 1 178 ? 5.495 6.652 -5.374 1.00 84.00 178 PHE A O 1
ATOM 1327 N N . ASP A 1 179 ? 6.673 4.752 -5.038 1.00 89.00 179 ASP A N 1
ATOM 1328 C CA . ASP A 1 179 ? 7.515 4.851 -6.209 1.00 89.00 179 ASP A CA 1
ATOM 1329 C C . ASP A 1 179 ? 7.332 3.625 -7.101 1.00 89.00 179 ASP A C 1
ATOM 1331 O O . ASP A 1 179 ? 7.074 2.504 -6.645 1.00 89.00 179 ASP A O 1
ATOM 1335 N N . LEU A 1 180 ? 7.536 3.841 -8.395 1.00 93.94 180 LEU A N 1
ATOM 1336 C CA . LEU A 1 180 ? 7.867 2.790 -9.338 1.00 93.94 180 LEU A CA 1
ATOM 1337 C C . LEU A 1 180 ? 9.358 2.493 -9.185 1.00 93.94 180 LEU A C 1
ATOM 1339 O O . LEU A 1 180 ? 10.204 3.260 -9.638 1.00 93.94 180 LEU A O 1
ATOM 1343 N N . LEU A 1 181 ? 9.677 1.392 -8.515 1.00 95.19 181 LEU A N 1
ATOM 1344 C CA . LEU A 1 181 ? 11.026 0.857 -8.408 1.00 95.19 181 LEU A CA 1
ATOM 1345 C C . LEU A 1 181 ? 11.364 0.091 -9.691 1.00 95.19 181 LEU A C 1
ATOM 1347 O O . LEU A 1 181 ? 10.589 -0.757 -10.132 1.00 95.19 181 LEU A O 1
ATOM 1351 N N . HIS A 1 182 ? 12.522 0.358 -10.283 1.00 97.00 182 HIS A N 1
ATOM 1352 C CA . HIS A 1 182 ? 12.958 -0.284 -11.523 1.00 97.00 182 HIS A CA 1
ATOM 1353 C C . HIS A 1 182 ? 14.486 -0.365 -11.603 1.00 97.00 182 HIS A C 1
ATOM 1355 O O . HIS A 1 182 ? 15.205 0.144 -10.739 1.00 97.00 182 HIS A O 1
ATOM 1361 N N . ARG A 1 183 ? 15.004 -1.014 -12.650 1.00 97.31 183 ARG A N 1
ATOM 1362 C CA . ARG A 1 183 ? 16.441 -1.002 -12.956 1.00 97.31 183 ARG A CA 1
ATOM 1363 C C . ARG A 1 183 ? 16.851 0.375 -13.469 1.00 97.31 183 ARG A C 1
ATOM 1365 O O . ARG A 1 183 ? 16.195 0.912 -14.358 1.00 97.31 183 ARG A O 1
ATOM 1372 N N . SER A 1 184 ? 17.969 0.911 -12.985 1.00 96.00 184 SER A N 1
ATOM 1373 C CA . SER A 1 184 ? 18.506 2.206 -13.440 1.00 96.00 184 SER A CA 1
ATOM 1374 C C . SER A 1 184 ? 18.815 2.220 -14.938 1.00 96.00 184 SER A C 1
ATOM 1376 O O . SER A 1 184 ? 18.684 3.246 -15.599 1.00 96.00 184 SER A O 1
ATOM 1378 N N . THR A 1 185 ? 19.213 1.071 -15.487 1.00 93.94 185 THR A N 1
ATOM 1379 C CA . THR A 1 185 ? 19.367 0.861 -16.927 1.00 93.94 185 THR A CA 1
ATOM 1380 C C . THR A 1 185 ? 18.345 -0.172 -17.368 1.00 93.94 185 THR A C 1
ATOM 1382 O O . THR A 1 185 ? 18.530 -1.368 -17.143 1.00 93.94 185 THR A O 1
ATOM 1385 N N . GLU A 1 186 ? 17.251 0.300 -17.958 1.00 91.62 186 GLU A N 1
ATOM 1386 C CA . GLU A 1 186 ? 16.130 -0.549 -18.342 1.00 91.62 186 GLU A CA 1
ATOM 1387 C C . GLU A 1 186 ? 16.212 -0.939 -19.827 1.00 91.62 186 GLU A C 1
ATOM 1389 O O . GLU A 1 186 ? 16.124 -0.062 -20.689 1.00 91.62 186 GLU A O 1
ATOM 1394 N N . PRO A 1 187 ? 16.398 -2.232 -20.151 1.00 88.50 187 PRO A N 1
ATOM 1395 C CA . PRO A 1 187 ? 16.498 -2.683 -21.536 1.00 88.50 187 PRO A CA 1
ATOM 1396 C C . PRO A 1 187 ? 15.142 -2.826 -22.245 1.00 88.50 187 PRO A C 1
ATOM 1398 O O . PRO A 1 187 ? 15.120 -2.853 -23.476 1.00 88.50 187 PRO A O 1
ATOM 1401 N N . ASP A 1 188 ? 14.027 -2.963 -21.515 1.00 94.38 188 ASP A N 1
ATOM 1402 C CA . ASP A 1 188 ? 12.710 -3.180 -22.120 1.00 94.38 188 ASP A CA 1
ATOM 1403 C C . ASP A 1 188 ? 11.985 -1.841 -22.388 1.00 94.38 188 ASP A C 1
ATOM 1405 O O . ASP A 1 188 ? 11.571 -1.156 -21.445 1.00 94.38 188 ASP A O 1
ATOM 1409 N N . PRO A 1 189 ? 11.739 -1.461 -23.659 1.00 94.50 189 PRO A N 1
ATOM 1410 C CA . PRO A 1 189 ? 11.046 -0.216 -23.986 1.00 94.50 189 PRO A CA 1
ATOM 1411 C C . PRO A 1 189 ? 9.595 -0.180 -23.486 1.00 94.50 189 PRO A C 1
ATOM 1413 O O . PRO A 1 189 ? 9.018 0.902 -23.359 1.00 94.50 189 PRO A O 1
ATOM 1416 N N . ALA A 1 190 ? 8.973 -1.334 -23.213 1.00 96.06 190 ALA A N 1
ATOM 1417 C CA . ALA A 1 190 ? 7.658 -1.375 -22.586 1.00 96.06 190 ALA A CA 1
ATOM 1418 C C . ALA A 1 190 ? 7.716 -0.891 -21.132 1.00 96.06 190 ALA A C 1
ATOM 1420 O O . ALA A 1 190 ? 6.779 -0.230 -20.689 1.00 96.06 190 ALA A O 1
ATOM 1421 N N . VAL A 1 191 ? 8.811 -1.172 -20.421 1.00 96.38 191 VAL A N 1
ATOM 1422 C CA . VAL A 1 191 ? 9.023 -0.707 -19.048 1.00 96.38 191 VAL A CA 1
ATOM 1423 C C . VAL A 1 191 ? 9.291 0.791 -19.039 1.00 96.38 191 VAL A C 1
ATOM 1425 O O . VAL A 1 191 ? 8.624 1.504 -18.299 1.00 96.38 191 VAL A O 1
ATOM 1428 N N . THR A 1 192 ? 10.160 1.305 -19.915 1.00 95.56 192 THR A N 1
ATOM 1429 C CA . THR A 1 192 ? 10.362 2.760 -20.054 1.00 95.56 192 THR A CA 1
ATOM 1430 C C . THR A 1 192 ? 9.042 3.483 -20.327 1.00 95.56 192 THR A C 1
ATOM 1432 O O . THR A 1 192 ? 8.688 4.420 -19.622 1.00 95.56 192 THR A O 1
ATOM 1435 N N . ALA A 1 193 ? 8.243 2.978 -21.274 1.00 95.44 193 ALA A N 1
ATOM 1436 C CA . ALA A 1 193 ? 6.927 3.546 -21.557 1.00 95.44 193 ALA A CA 1
ATOM 1437 C C . ALA A 1 193 ? 5.959 3.458 -20.361 1.00 95.44 193 ALA A C 1
ATOM 1439 O O . ALA A 1 193 ? 5.088 4.316 -20.214 1.00 95.44 193 ALA A O 1
ATOM 1440 N N . PHE A 1 194 ? 6.077 2.430 -19.515 1.00 95.69 194 PHE A N 1
ATOM 1441 C CA . PHE A 1 194 ? 5.281 2.308 -18.295 1.00 95.69 194 PHE A CA 1
ATOM 1442 C C . PHE A 1 194 ? 5.676 3.346 -17.244 1.00 95.69 194 PHE A C 1
ATOM 1444 O O . PHE A 1 194 ? 4.792 3.910 -16.606 1.00 95.69 194 PHE A O 1
ATOM 1451 N N . LEU A 1 195 ? 6.973 3.622 -17.091 1.00 94.19 195 LEU A N 1
ATOM 1452 C CA . LEU A 1 195 ? 7.492 4.651 -16.183 1.00 94.19 195 LEU A CA 1
ATOM 1453 C C . LEU A 1 195 ? 7.082 6.065 -16.629 1.00 94.19 195 LEU A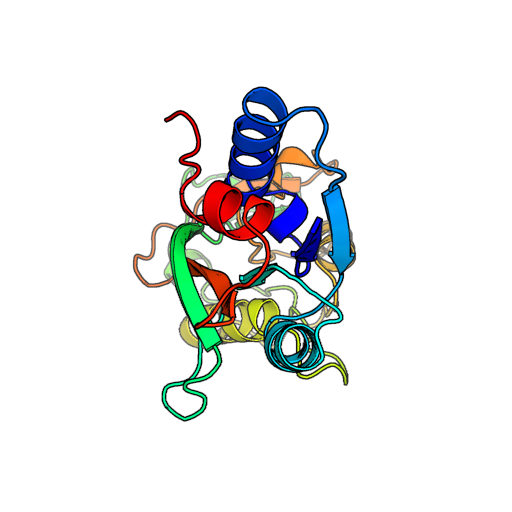 C 1
ATOM 1455 O O . LEU A 1 195 ? 6.748 6.897 -15.792 1.00 94.19 195 LEU A O 1
ATOM 1459 N N . ASP A 1 196 ? 7.032 6.311 -17.940 1.00 93.25 196 ASP A N 1
ATOM 1460 C CA . ASP A 1 196 ? 6.613 7.598 -18.518 1.00 93.25 196 ASP A CA 1
ATOM 1461 C C . ASP A 1 196 ? 5.089 7.796 -18.534 1.00 93.25 196 ASP A C 1
ATOM 1463 O O . ASP A 1 196 ? 4.589 8.898 -18.792 1.00 93.25 196 ASP A O 1
ATOM 1467 N N . THR A 1 197 ? 4.323 6.730 -18.294 1.00 92.19 197 THR A N 1
ATOM 1468 C CA . THR A 1 197 ? 2.865 6.815 -18.268 1.00 92.19 197 THR A CA 1
ATOM 1469 C C . THR A 1 197 ? 2.429 7.652 -17.076 1.00 92.19 197 THR A C 1
ATOM 1471 O O . THR A 1 197 ? 2.846 7.420 -15.945 1.00 92.19 197 THR A O 1
ATOM 1474 N N . ARG A 1 198 ? 1.547 8.617 -17.330 1.00 83.06 198 ARG A N 1
ATOM 1475 C CA . ARG A 1 198 ? 0.889 9.397 -16.285 1.00 83.06 198 ARG A CA 1
ATOM 1476 C C . ARG A 1 198 ? -0.573 8.970 -16.201 1.00 83.06 198 ARG A C 1
ATOM 1478 O O . ARG A 1 198 ? -1.231 8.950 -17.247 1.00 83.06 198 ARG A O 1
ATOM 1485 N N . PRO A 1 199 ? -1.099 8.627 -15.012 1.00 73.62 199 PRO A N 1
ATOM 1486 C CA . PRO A 1 199 ? -2.528 8.412 -14.849 1.00 73.62 199 PRO A CA 1
ATOM 1487 C C . PRO A 1 199 ? -3.275 9.683 -15.264 1.00 73.62 199 PRO A C 1
ATOM 1489 O O . PRO A 1 199 ? -2.796 10.792 -15.019 1.00 73.62 199 PRO A O 1
ATOM 1492 N N . ALA A 1 200 ? -4.440 9.538 -15.893 1.00 61.38 200 ALA A N 1
ATOM 1493 C CA . ALA A 1 200 ? -5.320 10.683 -16.091 1.00 61.38 200 ALA A CA 1
ATOM 1494 C C . ALA A 1 200 ? -5.770 11.200 -14.712 1.00 61.38 200 ALA A C 1
ATOM 1496 O O . ALA A 1 200 ? -6.237 10.403 -13.897 1.00 61.38 200 ALA A O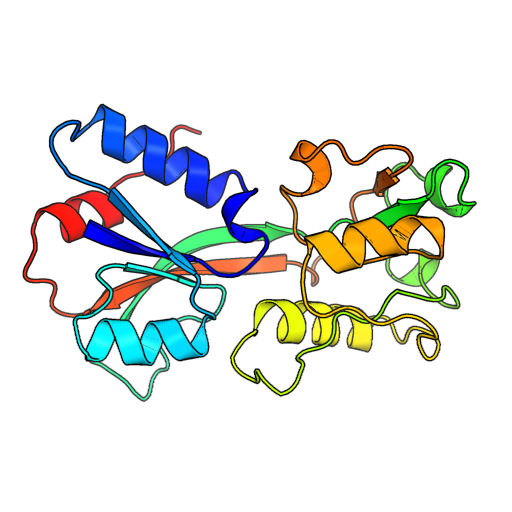 1
ATOM 1497 N N . THR A 1 201 ? -5.567 12.497 -14.465 1.00 51.59 201 THR A N 1
ATOM 1498 C CA . THR A 1 201 ? -6.055 13.226 -13.279 1.00 51.59 201 THR A CA 1
ATOM 1499 C C . THR A 1 201 ? -7.569 13.256 -13.215 1.00 51.59 201 THR A C 1
ATOM 1501 O O . THR A 1 201 ? -8.171 13.490 -14.290 1.00 51.59 201 THR A O 1
#

Radius of gyration: 17.69 Å; Cα contacts (8 Å, |Δi|>4): 399; chains: 1; bounding box: 46×29×51 Å

Nearest PDB structures (foldseek):
  7xro-assembly1_C  TM=8.610E-01  e=6.406E-16  Salmonella enterica subsp. enterica serovar Typhimurium str. SL1344
  7w08-assembly2_B  TM=8.491E-01  e=1.225E-15  Yersinia pseudotuberculosis YPIII
  3k1m-assembly1_B  TM=8.358E-01  e=4.196E-15  Acinetobacter baylyi ADP1
  3glb-assembly2_C  TM=8.204E-01  e=3.454E-15  Acinetobacter baylyi ADP1
  4ab5-assembly1_A  TM=6.645E-01  e=1.800E-13  Neisseria meningitidis serogroup B

Solvent-accessible surface area (backbone atoms only — not comparable to full-atom values): 11135 Å² total; per-residue (Å²): 90,31,34,25,34,36,77,56,51,77,46,18,63,69,51,55,37,39,53,50,42,40,40,71,78,40,72,85,64,62,79,42,83,42,87,34,29,40,60,51,31,57,56,32,37,76,71,64,74,27,57,36,20,58,14,75,53,69,49,54,94,90,42,77,64,39,31,56,46,81,74,50,69,44,47,45,26,35,39,29,27,64,88,40,82,70,69,80,43,83,58,43,47,59,76,75,42,51,77,37,54,38,46,36,57,40,46,69,97,50,83,33,37,52,69,32,49,50,52,42,50,56,41,59,76,40,59,49,44,86,50,93,44,74,28,71,47,63,68,54,42,59,68,46,19,79,79,32,34,28,78,40,63,47,34,52,77,74,72,64,58,81,66,57,40,77,29,49,50,70,52,84,86,50,57,43,57,32,21,43,30,33,50,59,77,68,88,50,67,69,54,55,53,52,72,70,50,66,49,84,130

Mean predicted aligned error: 6.45 Å

Foldseek 3Di:
DEEEEEFCVVLDCLVVLLVVLLCVVPVPDDYHYDYFFQVRQVVCQVVVVGAKYFYLDADDPVDQQKGWQWRWKWFWKKKAFAPPPCVVDQAAELVNQAAFAEAQQDCPVVVRHCVSVLQVVVVVVSVHDPHPHYDHGQVVSNVCNNVGMYTGIPSVVVVVPPRIDIHGYPPPSRMGIIIIMHGPDRPDVSSVSSSVGHRDD

pLDDT: mean 83.81, std 13.41, range [44.16, 97.38]

Secondary structure (DSSP, 8-state):
-EEEE-GGGGGSHHHHHHHHHHHHH-TTSPPEEEE--HHHHHHHHHTTS-SEEEESSPPPTT-TTEEEEEEEEEE-PEEEETT-GGGGSSSB-HHHHTT--BPEE--TT-TT-HHHHHHHHHHHHT-PPPPS-EESSHHHHHHHGGGSBEE--TTGGGG--TTEEEE-B--TT-EEEEEEEEESS---HHHHHHHS-----

Sequence (201 aa):
MRIGVAGATVLGDLLAGQLRAFHTARPRVRLDLREAGPARQRCTILAGELDVGFSALPAPPTEPRLASAHIGSLSFPVALPTGHALTRHRKLTADHLLGEELIEYSLGDNRDNTAAEVLSQAALTLRPTPARHRADTTLTVLALVSAGAAIVPAGVQRAAVPDVEYRPLTDPDLTVDFDLLHRSTEPDPAVTAFLDTRPAT